Protein AF-K2RI90-F1 (afdb_monomer_lite)

InterPro domains:
  IPR053157 Sterol Uptake Control Transcription Regulator [PTHR47784] (10-166)

Sequence (188 aa):
MQTQLLQPRIWGWLKNGPLQIALKIPLSFATVSPKVAARVKELQALILGSADVGADADKPPDTAERARMSCLLALDALHQMYQSARAGVNGLGPVWVWTIMAPYDFRELILEEHPMALIILGHYAGIVRCYEDRWYLQGWSGRVWAALEQSLGEEWRAWLEWPKAVPEEDIVSNHPSDDAWFIIDPTE

Radius of gyration: 19.09 Å; chains: 1; bounding box: 54×32×55 Å

Secondary structure (DSSP, 8-state):
-------HHHHHHHHHSTTHHHH------PPPPHHHHHHHHHHHHHHHH--STT--TTS-HHHHHHHHHHHHHHHHHHHHHHHHHHTT---S-HHHHHHHHS-HHHHHHHHTT-HHHHHHHHHHHHHHHTTTTSTTTTTHHHHHHHHHHHHS-GGGHHHHHHHHHS-GGGTSS----TTSSS------

Foldseek 3Di:
DDDPPDDPVVVVCCCVDPNVLVVPPPQAPADAFPVVVVLLVVLLVCLVPDPCPPDPPPDDPVLSVVQSVLLNQLSVLLVSLLRCQAVVVDDPPSLVSSVVRRDPSLVVCVVVLPLSSLLSVLLSLLLLVLVLVDPVSPCVSVVSVVVSVVSDDPVCVVSNVCSVPDDVVSRHPDDPDPPPVPPPPPDD

pLDDT: mean 77.8, std 16.88, range [35.66, 95.19]

Organism: Macrophomina phaseolina (strain MS6) (NCBI:txid1126212)

Structure (mmCIF, N/CA/C/O backbone):
data_AF-K2RI90-F1
#
_entry.id   AF-K2RI90-F1
#
loop_
_atom_site.group_PDB
_atom_site.id
_atom_site.type_symbol
_atom_site.label_atom_id
_atom_site.label_alt_id
_atom_site.label_comp_id
_atom_site.label_asym_id
_atom_site.label_entity_id
_atom_site.label_seq_id
_atom_site.pdbx_PDB_ins_code
_atom_site.Cartn_x
_atom_site.Cartn_y
_atom_site.Cartn_z
_atom_site.occupancy
_atom_site.B_iso_or_equiv
_atom_site.auth_seq_id
_atom_site.auth_comp_id
_atom_site.auth_asym_id
_atom_site.auth_atom_id
_atom_site.pdbx_PD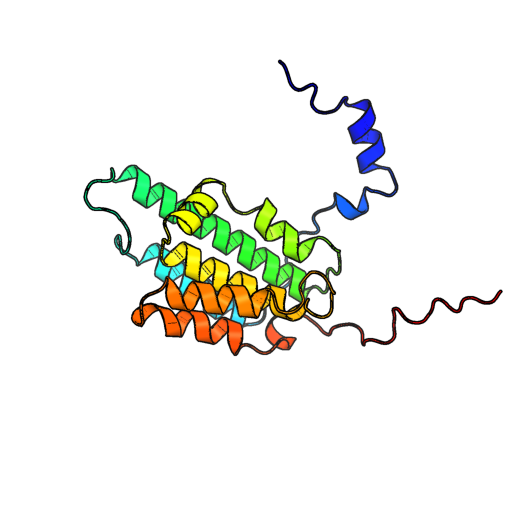B_model_num
ATOM 1 N N . MET A 1 1 ? 24.712 -9.937 24.817 1.00 36.72 1 MET A N 1
ATOM 2 C CA . MET A 1 1 ? 25.167 -10.194 23.432 1.00 36.72 1 MET A CA 1
ATOM 3 C C . MET A 1 1 ? 24.952 -8.916 22.636 1.00 36.72 1 MET A C 1
ATOM 5 O O . MET A 1 1 ? 23.812 -8.581 22.362 1.00 36.72 1 MET A O 1
ATOM 9 N N . GLN A 1 2 ? 26.016 -8.145 22.389 1.00 40.47 2 GLN A N 1
ATOM 10 C CA . GLN A 1 2 ? 25.968 -6.882 21.641 1.00 40.47 2 GLN A CA 1
ATOM 11 C C . GLN A 1 2 ? 26.172 -7.158 20.150 1.00 40.47 2 GLN A C 1
ATOM 13 O O . GLN A 1 2 ? 27.178 -7.738 19.747 1.00 40.47 2 GLN A O 1
ATOM 18 N N . THR A 1 3 ? 25.211 -6.730 19.343 1.00 44.03 3 THR A N 1
ATOM 19 C CA . THR A 1 3 ? 25.253 -6.704 17.883 1.00 44.03 3 THR A CA 1
ATOM 20 C C . THR A 1 3 ? 26.357 -5.747 17.424 1.00 44.03 3 THR A C 1
ATOM 22 O O . THR A 1 3 ? 26.193 -4.530 17.466 1.00 44.03 3 THR A O 1
ATOM 25 N N . GLN A 1 4 ? 27.497 -6.281 16.974 1.00 47.56 4 GLN A N 1
ATOM 26 C CA . GLN A 1 4 ? 28.454 -5.529 16.154 1.00 47.56 4 GLN A CA 1
ATOM 27 C C . GLN A 1 4 ? 27.829 -5.286 14.773 1.00 47.56 4 GLN A C 1
ATOM 29 O O . GLN A 1 4 ? 28.103 -5.992 13.805 1.00 47.56 4 GLN A O 1
ATOM 34 N N . LEU A 1 5 ? 26.934 -4.307 14.687 1.00 52.06 5 LEU A N 1
ATOM 35 C CA . LEU A 1 5 ? 26.387 -3.850 13.418 1.00 52.06 5 LEU A CA 1
ATOM 36 C C . LEU A 1 5 ? 27.448 -2.996 12.710 1.00 52.06 5 LEU A C 1
ATOM 38 O O . LEU A 1 5 ? 27.675 -1.847 13.065 1.00 52.06 5 LEU A O 1
ATOM 42 N N . LEU A 1 6 ? 28.086 -3.616 11.712 1.00 54.03 6 LEU A N 1
ATOM 43 C CA . LEU A 1 6 ? 28.765 -3.011 10.559 1.00 54.03 6 LEU A CA 1
ATOM 44 C C . LEU A 1 6 ? 29.906 -2.028 10.879 1.00 54.03 6 LEU A C 1
ATOM 46 O O . LEU A 1 6 ? 29.707 -0.842 11.124 1.00 54.03 6 LEU A O 1
ATOM 50 N N . GLN A 1 7 ? 31.151 -2.498 10.753 1.00 60.50 7 GLN A N 1
ATOM 51 C CA . GLN A 1 7 ? 32.313 -1.607 10.765 1.00 60.50 7 GLN A CA 1
ATOM 52 C C . GLN A 1 7 ? 32.226 -0.552 9.634 1.00 60.50 7 GLN A C 1
ATOM 54 O O . GLN A 1 7 ? 31.807 -0.899 8.525 1.00 60.50 7 GLN A O 1
ATOM 59 N N . PRO A 1 8 ? 32.730 0.688 9.830 1.00 58.78 8 PRO A N 1
ATOM 60 C CA . PRO A 1 8 ? 32.788 1.731 8.788 1.00 58.78 8 PRO A CA 1
ATOM 61 C C . PRO A 1 8 ? 33.482 1.264 7.496 1.00 58.78 8 PRO A C 1
ATOM 63 O O . PRO A 1 8 ? 33.137 1.707 6.400 1.00 58.78 8 PRO A O 1
ATOM 66 N N . ARG A 1 9 ? 34.401 0.291 7.651 1.00 59.00 9 ARG A N 1
ATOM 67 C CA . ARG A 1 9 ? 35.017 -0.575 6.625 1.00 59.00 9 ARG A CA 1
ATOM 68 C C . ARG A 1 9 ? 34.022 -0.998 5.535 1.00 59.00 9 ARG A C 1
ATOM 70 O O . ARG A 1 9 ? 34.195 -0.762 4.341 1.00 59.00 9 ARG A O 1
ATOM 77 N N . ILE A 1 10 ? 32.972 -1.662 6.005 1.00 66.62 10 ILE A N 1
ATOM 78 C CA . ILE A 1 10 ? 32.006 -2.400 5.194 1.00 66.62 10 ILE A CA 1
ATOM 79 C C . ILE A 1 10 ? 31.055 -1.426 4.508 1.00 66.62 10 ILE A C 1
ATOM 81 O O . ILE A 1 10 ? 30.767 -1.598 3.333 1.00 66.62 10 ILE A O 1
ATOM 85 N N . TRP A 1 11 ? 30.632 -0.361 5.193 1.00 64.69 11 TRP A N 1
ATOM 86 C CA . TRP A 1 11 ? 29.739 0.649 4.619 1.00 64.69 11 TRP A CA 1
ATOM 87 C C . TRP A 1 11 ? 30.379 1.421 3.459 1.00 64.69 11 TRP A C 1
ATOM 89 O O . TRP A 1 11 ? 29.718 1.689 2.457 1.00 64.69 11 TRP A O 1
ATOM 99 N N . GLY A 1 12 ? 31.679 1.724 3.555 1.00 67.00 12 GLY A N 1
ATOM 100 C CA . GLY A 1 12 ? 32.438 2.335 2.460 1.00 67.00 12 GLY A CA 1
ATOM 101 C C . GLY A 1 12 ? 32.550 1.424 1.234 1.00 67.00 12 GLY A C 1
ATOM 102 O O . GLY A 1 12 ? 32.412 1.896 0.108 1.00 67.00 12 GLY A O 1
ATOM 103 N N . TRP A 1 13 ? 32.737 0.118 1.440 1.00 70.06 13 TRP A N 1
ATOM 104 C CA . TRP A 1 13 ? 32.720 -0.868 0.357 1.00 70.06 13 TRP A CA 1
ATOM 105 C C . TRP A 1 13 ? 31.312 -1.072 -0.218 1.00 70.06 13 TRP A C 1
ATOM 107 O O . TRP A 1 13 ? 31.150 -1.123 -1.428 1.00 70.06 13 TRP A O 1
ATOM 117 N N . LEU A 1 14 ? 30.279 -1.118 0.624 1.00 67.06 14 LEU A N 1
ATOM 118 C CA . LEU A 1 14 ? 28.895 -1.351 0.207 1.00 67.06 14 LEU A CA 1
ATOM 119 C C . LEU A 1 14 ? 28.355 -0.187 -0.642 1.00 67.06 14 LEU A C 1
ATOM 121 O O . LEU A 1 14 ? 27.700 -0.415 -1.655 1.00 67.06 14 LEU A O 1
ATOM 125 N N . LYS A 1 15 ? 28.685 1.059 -0.270 1.00 65.44 15 LYS A N 1
ATOM 126 C CA . LYS A 1 15 ? 28.291 2.277 -1.001 1.00 65.44 15 LYS A CA 1
ATOM 127 C C . LYS A 1 15 ? 29.031 2.498 -2.317 1.00 65.44 15 LYS A C 1
ATOM 129 O O . LYS A 1 15 ? 28.472 3.137 -3.199 1.00 65.44 15 LYS A O 1
ATOM 134 N N . ASN A 1 16 ? 30.267 2.020 -2.434 1.00 70.19 16 ASN A N 1
ATOM 135 C CA . ASN A 1 16 ? 31.105 2.229 -3.622 1.00 70.19 16 ASN A CA 1
ATOM 136 C C . ASN A 1 16 ? 31.282 0.955 -4.463 1.00 70.19 16 ASN A C 1
ATOM 138 O O . ASN A 1 16 ? 31.902 0.986 -5.521 1.00 70.19 16 ASN A O 1
ATOM 142 N N . GLY A 1 17 ? 30.764 -0.170 -3.978 1.00 71.06 17 GLY A N 1
ATOM 143 C CA . GLY A 1 17 ? 30.840 -1.471 -4.618 1.00 71.06 17 GLY A CA 1
ATOM 144 C C . GLY A 1 17 ? 29.668 -1.738 -5.565 1.00 71.06 17 GLY A C 1
ATOM 145 O O . GLY A 1 17 ? 28.768 -0.909 -5.713 1.00 71.06 17 GLY A O 1
ATOM 146 N N . PRO A 1 18 ? 29.630 -2.927 -6.186 1.00 69.25 18 PRO A N 1
ATOM 147 C CA . PRO A 1 18 ? 28.578 -3.309 -7.133 1.00 69.25 18 PRO A CA 1
ATOM 148 C C . PRO A 1 18 ? 27.173 -3.335 -6.501 1.00 69.25 18 PRO A C 1
ATOM 150 O O . PRO A 1 18 ? 26.175 -3.188 -7.199 1.00 69.25 18 PRO A O 1
ATOM 153 N N . LEU A 1 19 ? 27.087 -3.445 -5.171 1.00 61.38 19 LEU A N 1
ATOM 154 C CA . LEU A 1 19 ? 25.830 -3.428 -4.416 1.00 61.38 19 LEU A CA 1
ATOM 155 C C . LEU A 1 19 ? 25.272 -2.019 -4.162 1.00 61.38 19 LEU A C 1
ATOM 157 O O . LEU A 1 19 ? 24.168 -1.888 -3.637 1.00 61.38 19 LEU A O 1
ATOM 161 N N . GLN A 1 20 ? 25.978 -0.956 -4.561 1.00 64.50 20 GLN A N 1
ATOM 162 C CA . GLN A 1 20 ? 25.517 0.420 -4.352 1.00 64.50 20 GLN A CA 1
ATOM 163 C C . GLN A 1 20 ? 24.160 0.708 -5.010 1.00 64.50 20 GLN A C 1
ATOM 165 O O . GLN A 1 20 ? 23.400 1.544 -4.528 1.00 64.50 20 GLN A O 1
ATOM 170 N N . ILE A 1 21 ? 23.851 0.008 -6.105 1.00 59.06 21 ILE A N 1
ATOM 171 C CA . ILE A 1 21 ? 22.587 0.139 -6.838 1.00 59.06 21 ILE A CA 1
ATOM 172 C C . ILE A 1 21 ? 21.427 -0.408 -5.998 1.00 59.06 21 ILE A C 1
ATOM 174 O O . ILE A 1 21 ? 20.350 0.173 -6.003 1.00 59.06 21 ILE A O 1
ATOM 178 N N . ALA A 1 22 ? 21.661 -1.465 -5.215 1.00 58.88 22 ALA A N 1
ATOM 179 C CA . ALA A 1 22 ? 20.662 -2.023 -4.306 1.00 58.88 22 ALA A CA 1
ATOM 180 C C . ALA A 1 22 ? 20.422 -1.140 -3.067 1.00 58.88 22 ALA A C 1
ATOM 182 O O . ALA A 1 22 ? 19.374 -1.237 -2.436 1.00 58.88 22 ALA A O 1
ATOM 183 N N . LEU A 1 23 ? 21.385 -0.279 -2.716 1.00 59.81 23 LEU A N 1
ATOM 184 C CA . LEU A 1 23 ? 21.297 0.624 -1.564 1.00 59.81 23 LEU A CA 1
ATOM 185 C C . LEU A 1 23 ? 20.710 1.997 -1.881 1.00 59.81 23 LEU A C 1
ATOM 187 O O . LEU A 1 23 ? 20.197 2.666 -0.982 1.00 59.81 23 LEU A O 1
ATOM 191 N N . LYS A 1 24 ? 20.844 2.469 -3.122 1.00 59.81 24 LYS A N 1
ATOM 192 C CA . LYS A 1 24 ? 20.244 3.733 -3.542 1.00 59.81 24 LYS A CA 1
ATOM 193 C C . LYS A 1 24 ? 18.749 3.499 -3.658 1.00 59.81 24 LYS A C 1
ATOM 195 O O . LYS A 1 24 ? 18.307 3.002 -4.681 1.00 59.81 24 LYS A O 1
ATOM 200 N N . ILE A 1 25 ? 17.998 3.845 -2.612 1.00 59.53 25 ILE A N 1
ATOM 201 C CA . ILE A 1 25 ? 16.541 3.965 -2.679 1.00 59.53 25 ILE A CA 1
ATOM 202 C C . ILE A 1 25 ? 16.272 5.161 -3.591 1.00 59.53 25 ILE A C 1
ATOM 204 O O . ILE A 1 25 ? 16.508 6.301 -3.183 1.00 59.53 25 ILE A O 1
ATOM 208 N N . PRO A 1 26 ? 15.857 4.939 -4.840 1.00 57.28 26 PRO A N 1
ATOM 209 C CA . PRO A 1 26 ? 15.617 6.032 -5.748 1.00 57.28 26 PRO A CA 1
ATOM 210 C C . PRO A 1 26 ? 14.207 6.545 -5.449 1.00 57.28 26 PRO A C 1
ATOM 212 O O . PRO A 1 26 ? 13.209 6.059 -5.983 1.00 57.28 26 PRO A O 1
ATOM 215 N N . LEU A 1 27 ? 14.126 7.488 -4.512 1.00 59.19 27 LEU A N 1
ATOM 216 C CA . LEU A 1 27 ? 12.923 8.283 -4.319 1.00 59.19 27 LEU A CA 1
ATOM 217 C C . LEU A 1 27 ? 12.794 9.202 -5.535 1.00 59.19 27 LEU A C 1
ATOM 219 O O . LEU A 1 27 ? 13.700 9.984 -5.831 1.00 59.19 27 LEU A O 1
ATOM 223 N N . SER A 1 28 ? 11.702 9.050 -6.274 1.00 67.50 28 SER A N 1
ATOM 224 C CA . SER A 1 28 ? 11.356 9.924 -7.388 1.00 67.50 28 SER A CA 1
ATOM 225 C C . SER A 1 28 ? 10.309 10.925 -6.931 1.00 67.50 28 SER A C 1
ATOM 227 O O . SER A 1 28 ? 9.408 10.563 -6.187 1.00 67.50 28 SER A O 1
ATOM 229 N N . PHE A 1 29 ? 10.394 12.150 -7.442 1.00 68.75 29 PHE A N 1
ATOM 230 C CA . PHE A 1 29 ? 9.379 13.191 -7.256 1.00 68.75 29 PHE A CA 1
ATOM 231 C C . PHE A 1 29 ? 8.574 13.435 -8.541 1.00 68.75 29 PHE A C 1
ATOM 233 O O . PHE A 1 29 ? 8.093 14.542 -8.785 1.00 68.75 29 PHE A O 1
ATOM 240 N N . ALA A 1 30 ? 8.482 12.430 -9.420 1.00 76.50 30 ALA A N 1
ATOM 241 C CA . ALA A 1 30 ? 7.709 12.550 -10.651 1.00 76.50 30 ALA A CA 1
ATOM 242 C C . ALA A 1 30 ? 6.223 12.789 -10.363 1.00 76.50 30 ALA A C 1
ATOM 244 O O . ALA A 1 30 ? 5.683 12.363 -9.347 1.00 76.50 30 ALA A O 1
ATOM 245 N N . THR A 1 31 ? 5.535 13.459 -11.281 1.00 83.19 31 THR A N 1
ATOM 246 C CA . THR A 1 31 ? 4.106 13.731 -11.132 1.00 83.19 31 THR A CA 1
ATOM 247 C C . THR A 1 31 ? 3.302 12.453 -11.342 1.00 83.19 31 THR A C 1
ATOM 249 O O . THR A 1 31 ? 3.384 11.853 -12.410 1.00 83.19 31 THR A O 1
ATOM 252 N N . VAL A 1 32 ? 2.506 12.042 -10.347 1.00 88.00 32 VAL A N 1
ATOM 253 C CA . VAL A 1 32 ? 1.536 10.935 -10.478 1.00 88.00 32 VAL A CA 1
ATOM 254 C C . VAL A 1 32 ? 0.405 11.284 -11.456 1.00 88.00 32 VAL A C 1
ATOM 256 O O . VAL A 1 32 ? 0.203 12.453 -11.794 1.00 88.00 32 VAL A O 1
ATOM 259 N N . SER A 1 33 ? -0.366 10.289 -11.909 1.00 90.38 33 SER A N 1
ATOM 260 C CA . SER A 1 33 ? -1.576 10.565 -12.694 1.00 90.38 33 SER A CA 1
ATOM 261 C C . SER A 1 33 ? -2.593 11.372 -11.866 1.00 90.38 33 SER A C 1
ATOM 263 O O . SER A 1 33 ? -2.662 11.215 -10.641 1.00 90.38 33 SER A O 1
ATOM 265 N N . PRO A 1 34 ? -3.434 12.211 -12.501 1.00 92.25 34 PRO A N 1
ATOM 266 C CA . PRO A 1 34 ? -4.462 12.972 -11.789 1.00 92.25 34 PRO A CA 1
ATOM 267 C C . PRO A 1 34 ? -5.414 12.084 -10.977 1.00 92.25 34 PRO A C 1
ATOM 269 O O . PRO A 1 34 ? -5.833 12.469 -9.888 1.00 92.25 34 PRO A O 1
ATOM 272 N N . LYS A 1 35 ? -5.717 10.875 -11.475 1.00 91.94 35 LYS A N 1
ATOM 273 C CA . LYS A 1 35 ? -6.567 9.897 -10.781 1.00 91.94 35 LYS A CA 1
ATOM 274 C C . LYS A 1 35 ? -5.911 9.386 -9.497 1.00 91.94 35 LYS A C 1
ATOM 276 O O . LYS A 1 35 ? -6.568 9.348 -8.460 1.00 91.94 35 LYS A O 1
ATOM 281 N N . VAL A 1 36 ? -4.622 9.040 -9.549 1.00 92.44 36 VAL A N 1
ATOM 282 C CA . VAL A 1 36 ? -3.850 8.623 -8.367 1.00 92.44 36 VAL A CA 1
ATOM 283 C C . VAL A 1 36 ? -3.737 9.774 -7.365 1.00 92.44 36 VAL A C 1
ATOM 285 O O . VAL A 1 36 ? -3.98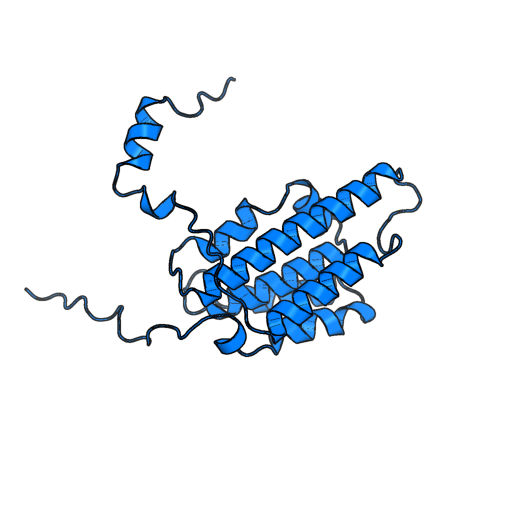7 9.570 -6.180 1.00 92.44 36 VAL A O 1
ATOM 288 N N . ALA A 1 37 ? -3.427 10.994 -7.821 1.00 92.75 37 ALA A N 1
ATOM 289 C CA . ALA A 1 37 ? -3.356 12.170 -6.947 1.00 92.75 37 ALA A CA 1
ATOM 290 C C . ALA A 1 37 ? -4.685 12.436 -6.223 1.00 92.75 37 ALA A C 1
ATOM 292 O O . ALA A 1 37 ? -4.694 12.667 -5.013 1.00 92.75 37 ALA A O 1
ATOM 293 N N . ALA A 1 38 ? -5.804 12.380 -6.952 1.00 94.38 38 ALA A N 1
ATOM 294 C CA . ALA A 1 38 ? -7.134 12.548 -6.377 1.00 94.38 38 ALA A CA 1
ATOM 295 C C . ALA A 1 38 ? -7.417 11.475 -5.320 1.00 94.38 38 ALA A C 1
ATOM 297 O O . ALA A 1 38 ? -7.823 11.809 -4.209 1.00 94.38 38 ALA A O 1
ATOM 298 N N . ARG A 1 39 ? -7.109 10.207 -5.620 1.00 94.50 39 ARG A N 1
ATOM 299 C CA . ARG A 1 39 ? -7.344 9.105 -4.683 1.00 94.50 39 ARG A CA 1
ATOM 300 C C . ARG A 1 39 ? -6.502 9.218 -3.413 1.00 94.50 39 ARG A C 1
ATOM 302 O O . ARG A 1 39 ? -7.023 9.011 -2.324 1.00 94.50 39 ARG A O 1
ATOM 309 N N . VAL A 1 40 ? -5.226 9.592 -3.524 1.00 94.12 40 VAL A N 1
ATOM 310 C CA . VAL A 1 40 ? -4.363 9.827 -2.351 1.00 94.12 40 VAL A CA 1
ATOM 311 C C . VAL A 1 40 ? -4.922 10.955 -1.483 1.00 94.12 40 VAL A C 1
ATOM 313 O O . VAL A 1 40 ? -4.957 10.830 -0.262 1.00 94.12 40 VAL A O 1
ATOM 316 N N . LYS A 1 41 ? -5.427 12.029 -2.098 1.00 94.62 41 LYS A N 1
ATOM 317 C CA . LYS A 1 41 ? -6.060 13.134 -1.370 1.00 94.62 41 LYS A CA 1
ATOM 318 C C . LYS A 1 41 ? -7.349 12.704 -0.662 1.00 94.62 41 LYS A C 1
ATOM 320 O O . LYS A 1 41 ? -7.592 13.128 0.464 1.00 94.62 41 LYS A O 1
ATOM 325 N N . GLU A 1 42 ? -8.163 11.862 -1.295 1.00 94.69 42 GLU A N 1
ATOM 326 C CA . GLU A 1 42 ? -9.367 11.293 -0.679 1.00 94.69 42 GLU A CA 1
ATOM 327 C C . GLU A 1 42 ? -9.028 10.400 0.519 1.00 94.69 42 GLU A C 1
ATOM 329 O O . GLU A 1 42 ? -9.645 10.548 1.570 1.00 94.69 42 GLU A O 1
ATOM 334 N N . LEU A 1 43 ? -8.011 9.539 0.403 1.00 93.75 43 LEU A N 1
ATOM 335 C CA . LEU A 1 43 ? -7.522 8.723 1.520 1.00 93.75 43 LEU A CA 1
ATOM 336 C C . LEU A 1 43 ? -6.989 9.589 2.663 1.00 93.75 43 LEU A C 1
ATOM 338 O O . LEU A 1 43 ? -7.271 9.322 3.826 1.00 93.75 43 LEU A O 1
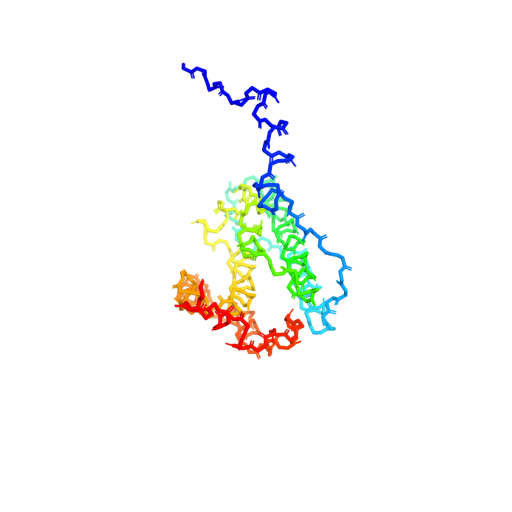ATOM 342 N N . GLN A 1 44 ? -6.257 10.657 2.348 1.00 93.88 44 GLN A N 1
ATOM 343 C CA . GLN A 1 44 ? -5.773 11.595 3.357 1.00 93.88 44 GLN A CA 1
ATOM 344 C C . GLN A 1 44 ? -6.938 12.262 4.098 1.00 93.88 44 GLN A C 1
ATOM 346 O O . GLN A 1 44 ? -6.930 12.335 5.325 1.00 93.88 44 GLN A O 1
ATOM 351 N N . ALA A 1 45 ? -7.956 12.721 3.364 1.00 93.44 45 ALA A N 1
ATOM 352 C CA . ALA A 1 45 ? -9.157 13.298 3.956 1.00 93.44 45 ALA A CA 1
ATOM 353 C C . ALA A 1 45 ? -9.918 12.274 4.811 1.00 93.44 45 ALA A C 1
ATOM 355 O O . ALA A 1 45 ? -10.392 12.626 5.887 1.00 93.44 45 ALA A O 1
ATOM 356 N N . LEU A 1 46 ? -9.983 11.014 4.375 1.00 91.50 46 LEU A N 1
ATOM 357 C CA . LEU A 1 46 ? -10.591 9.923 5.131 1.00 91.50 46 LEU A CA 1
ATOM 358 C C . LEU A 1 46 ? -9.853 9.669 6.452 1.00 91.50 46 LEU A C 1
ATOM 360 O O . LEU A 1 46 ? -10.494 9.621 7.494 1.00 91.50 46 LEU A O 1
ATOM 364 N N . ILE A 1 47 ? -8.519 9.591 6.436 1.00 90.88 47 ILE A N 1
ATOM 365 C CA . ILE A 1 47 ? -7.694 9.391 7.641 1.00 90.88 47 ILE A CA 1
ATOM 366 C C . ILE A 1 47 ? -7.841 10.568 8.618 1.00 9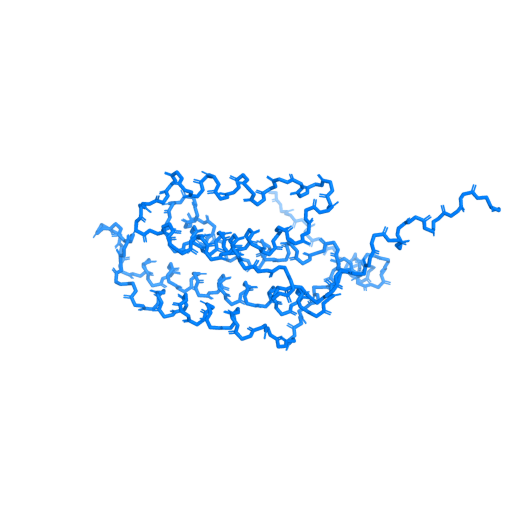0.88 47 ILE A C 1
ATOM 368 O O . ILE A 1 47 ? -7.881 10.382 9.834 1.00 90.88 47 ILE A O 1
ATOM 372 N N . LEU A 1 48 ? -7.930 11.800 8.111 1.00 88.50 48 LEU A N 1
ATOM 373 C CA . LEU A 1 48 ? -8.142 12.993 8.938 1.00 88.50 48 LEU A CA 1
ATOM 374 C C . LEU A 1 48 ? -9.587 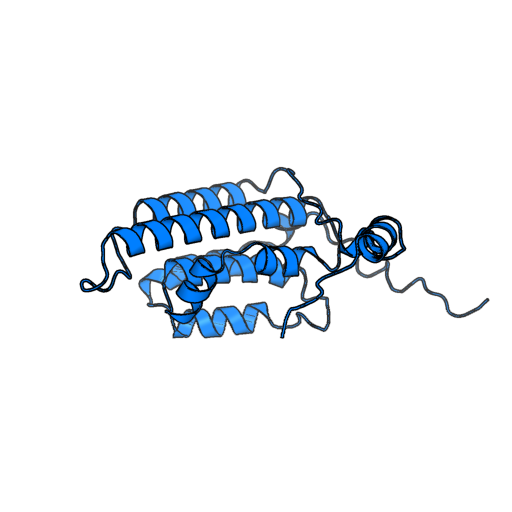13.116 9.447 1.00 88.50 48 LEU A C 1
ATOM 376 O O . LEU A 1 48 ? -9.804 13.665 10.522 1.00 88.50 48 LEU A O 1
ATOM 380 N N . GLY A 1 49 ? -10.562 12.614 8.688 1.00 82.88 49 GLY A N 1
ATOM 381 C CA . GLY A 1 49 ? -11.990 12.689 8.997 1.00 82.88 49 GLY A CA 1
ATOM 382 C C . GLY A 1 49 ? -12.535 11.505 9.795 1.00 82.88 49 GLY A C 1
ATOM 383 O O . GLY A 1 49 ? -13.605 11.623 10.387 1.00 82.88 49 GLY A O 1
ATOM 384 N N . SER A 1 50 ? -11.823 10.376 9.845 1.00 69.81 50 SER A N 1
ATOM 385 C CA . SER A 1 50 ? -12.212 9.229 10.660 1.00 69.81 50 SER A CA 1
ATOM 386 C C . SER A 1 50 ? -12.054 9.588 12.137 1.00 69.81 50 SER A C 1
ATOM 388 O O . SER A 1 50 ? -10.950 9.557 12.681 1.00 69.81 50 SER A O 1
ATOM 390 N N . ALA A 1 51 ? -13.149 9.961 12.791 1.00 59.25 51 ALA A N 1
ATOM 391 C CA . ALA A 1 51 ? -13.233 9.862 14.238 1.00 59.25 51 ALA A CA 1
ATOM 392 C C . ALA A 1 51 ? -13.283 8.363 14.566 1.00 59.25 51 ALA A C 1
ATOM 394 O O . ALA A 1 51 ? -14.308 7.719 14.374 1.00 59.25 51 ALA A O 1
ATOM 395 N N . ASP A 1 52 ? -12.135 7.803 14.941 1.00 57.81 52 ASP A N 1
ATOM 396 C CA . ASP A 1 52 ? -12.040 6.616 15.790 1.00 57.81 52 ASP A CA 1
ATOM 397 C C . ASP A 1 52 ? -12.762 5.339 15.312 1.00 57.81 52 ASP A C 1
ATOM 399 O O . ASP A 1 52 ? -13.161 4.518 16.129 1.00 57.81 52 ASP A O 1
ATOM 403 N N . VAL A 1 53 ? -12.875 5.096 13.997 1.00 52.62 53 VAL A N 1
ATOM 404 C CA . VAL A 1 53 ? -13.568 3.904 13.435 1.00 52.62 53 VAL A CA 1
ATOM 405 C C . VAL A 1 53 ? -12.883 2.560 13.784 1.00 52.62 53 VAL A C 1
ATOM 407 O O . VAL A 1 53 ? -13.366 1.490 13.433 1.00 52.62 53 VAL A O 1
ATOM 410 N N . GLY A 1 54 ? -11.780 2.591 14.525 1.00 50.09 54 GLY A N 1
ATOM 411 C CA . GLY A 1 54 ? -11.145 1.414 15.116 1.00 50.09 54 GLY A CA 1
ATOM 412 C C . GLY A 1 54 ? -10.502 1.695 16.472 1.00 50.09 54 GLY A C 1
ATOM 413 O O . GLY A 1 54 ? -9.681 0.897 16.915 1.00 50.09 54 GLY A O 1
ATOM 414 N N . ALA A 1 55 ? -10.818 2.827 17.119 1.00 52.81 55 ALA A N 1
ATOM 415 C CA . ALA A 1 55 ? -10.341 3.037 18.476 1.00 52.81 55 ALA A CA 1
ATOM 416 C C . ALA A 1 55 ? -11.218 2.198 19.400 1.00 52.81 55 ALA A C 1
ATOM 418 O O . ALA A 1 55 ? -12.395 2.493 19.612 1.00 52.81 55 ALA A O 1
ATOM 419 N N . ASP A 1 56 ? -10.632 1.134 19.935 1.00 54.84 56 ASP A N 1
ATOM 420 C CA . ASP A 1 56 ? -11.155 0.511 21.137 1.00 54.84 56 ASP A CA 1
ATOM 421 C C . ASP A 1 56 ? -11.355 1.624 22.177 1.00 54.84 56 ASP A C 1
ATOM 423 O O . ASP A 1 56 ? -10.407 2.349 22.494 1.00 54.84 56 ASP A O 1
ATOM 427 N N . ALA A 1 57 ? -12.591 1.821 22.645 1.00 57.47 57 ALA A N 1
ATOM 428 C CA . ALA A 1 57 ? -12.950 2.928 23.538 1.00 57.47 57 ALA A CA 1
ATOM 429 C C . ALA A 1 57 ? -12.169 2.893 24.869 1.00 57.47 57 ALA A C 1
ATOM 431 O O . ALA A 1 57 ? -12.177 3.868 25.619 1.00 57.47 57 ALA A O 1
ATOM 432 N N . ASP A 1 58 ? -11.492 1.773 25.139 1.00 62.47 58 ASP A N 1
ATOM 433 C CA . ASP A 1 58 ? -10.633 1.524 26.292 1.00 62.47 58 ASP A CA 1
ATOM 434 C C . ASP A 1 58 ? -9.172 2.000 26.089 1.00 62.47 58 ASP A C 1
ATOM 436 O O . ASP A 1 58 ? -8.418 2.146 27.054 1.00 62.47 58 ASP A O 1
ATOM 440 N N . LYS A 1 59 ? -8.740 2.274 24.845 1.00 67.25 59 LYS A N 1
ATOM 441 C CA . LYS A 1 59 ? -7.355 2.675 24.523 1.00 67.25 59 LYS A CA 1
ATOM 442 C C . LYS A 1 59 ? -7.180 4.191 24.732 1.00 67.25 59 LYS A C 1
ATOM 444 O O . LYS A 1 59 ? -8.040 4.981 24.341 1.00 67.25 59 LYS A O 1
ATOM 449 N N . PRO A 1 60 ? -6.066 4.643 25.337 1.00 70.00 60 PRO A N 1
ATOM 450 C CA . PRO A 1 60 ? -5.864 6.056 25.626 1.00 70.00 60 PRO A CA 1
ATOM 451 C C . PRO A 1 60 ? -5.806 6.911 24.343 1.00 70.00 60 PRO A C 1
ATOM 453 O O . PRO A 1 60 ? -5.333 6.451 23.299 1.00 70.00 60 PRO A O 1
ATOM 456 N N . PRO A 1 61 ? -6.254 8.181 24.411 1.00 68.31 61 PRO A N 1
ATOM 457 C CA . PRO A 1 61 ? -6.421 9.054 23.242 1.00 68.31 61 PRO A CA 1
ATOM 458 C C . PRO A 1 61 ? -5.108 9.368 22.506 1.00 68.31 61 PRO A C 1
ATOM 460 O O . PRO A 1 61 ? -5.124 9.733 21.333 1.00 68.31 61 PRO A O 1
ATOM 463 N N . ASP A 1 62 ? -3.956 9.193 23.158 1.00 74.56 62 ASP A N 1
ATOM 464 C CA . ASP A 1 62 ? -2.644 9.333 22.523 1.00 74.56 62 ASP A CA 1
ATOM 465 C C . ASP A 1 62 ? -2.367 8.230 21.488 1.00 74.56 62 ASP A C 1
ATOM 467 O O . ASP A 1 62 ? -1.593 8.433 20.552 1.00 74.56 62 ASP A O 1
ATOM 471 N N . THR A 1 63 ? -3.018 7.074 21.622 1.00 78.94 63 THR A N 1
ATOM 472 C CA . THR A 1 63 ? -2.830 5.926 20.734 1.00 78.94 63 THR A CA 1
ATOM 473 C C . THR A 1 63 ? -3.544 6.125 19.399 1.00 78.94 63 THR A C 1
ATOM 475 O O . THR A 1 63 ? -2.970 5.824 18.353 1.00 78.94 63 THR A O 1
ATOM 478 N N . ALA A 1 64 ? -4.747 6.706 19.410 1.00 79.88 64 ALA A N 1
ATOM 479 C CA . ALA A 1 64 ? -5.490 7.032 18.190 1.00 79.88 64 ALA A CA 1
ATOM 480 C C . ALA A 1 64 ? -4.735 8.057 17.323 1.00 79.88 64 ALA A C 1
ATOM 482 O O . ALA A 1 64 ? -4.611 7.887 16.108 1.00 79.88 64 ALA A O 1
ATOM 483 N N . GLU A 1 65 ? -4.142 9.077 17.949 1.00 84.19 65 GLU A N 1
ATOM 484 C CA . GLU A 1 65 ? -3.349 10.083 17.236 1.00 84.19 65 GLU A CA 1
ATOM 485 C C . GLU A 1 65 ? -2.062 9.485 16.641 1.00 84.19 65 GLU A C 1
ATOM 487 O O . GLU A 1 65 ? -1.706 9.778 15.496 1.00 84.19 65 GLU A O 1
ATOM 492 N N . ARG A 1 66 ? -1.387 8.578 17.365 1.00 85.75 66 ARG A N 1
ATOM 493 C CA . ARG A 1 66 ? -0.238 7.827 16.823 1.00 85.75 66 ARG A CA 1
ATOM 494 C C . ARG A 1 66 ? -0.634 6.932 15.656 1.00 85.75 66 ARG A C 1
ATOM 496 O O . ARG A 1 66 ? 0.089 6.884 14.658 1.00 85.75 66 ARG A O 1
ATOM 503 N N . ALA A 1 67 ? -1.778 6.258 15.746 1.00 86.06 67 ALA A N 1
ATOM 504 C CA . ALA A 1 67 ? -2.283 5.414 14.672 1.00 86.06 67 ALA A CA 1
ATOM 505 C C . ALA A 1 67 ? -2.577 6.235 13.407 1.00 86.06 67 ALA A C 1
ATOM 507 O O . ALA A 1 67 ? -2.139 5.878 12.308 1.00 86.06 67 ALA A O 1
ATOM 508 N N . ARG A 1 68 ? -3.233 7.391 13.573 1.00 88.69 68 ARG A N 1
ATOM 509 C CA . ARG A 1 68 ? -3.474 8.362 12.499 1.00 88.69 68 ARG A CA 1
ATOM 510 C C . ARG A 1 68 ? -2.165 8.831 11.871 1.00 88.69 68 ARG A C 1
ATOM 512 O O . ARG A 1 68 ? -2.023 8.760 10.651 1.00 88.69 68 ARG A O 1
ATOM 519 N N . MET A 1 69 ? -1.205 9.272 12.682 1.00 90.69 69 MET A N 1
ATOM 520 C CA . MET A 1 69 ? 0.098 9.728 12.195 1.00 90.69 69 MET A CA 1
ATOM 521 C C . MET A 1 69 ? 0.811 8.628 11.399 1.00 90.69 69 MET A C 1
ATOM 523 O O . MET A 1 69 ? 1.332 8.874 10.313 1.00 90.69 69 MET A O 1
ATOM 527 N N . SER A 1 70 ? 0.769 7.393 11.895 1.00 91.44 70 SER A N 1
ATOM 528 C CA . SER A 1 70 ? 1.390 6.240 11.241 1.00 91.44 70 SER A CA 1
ATOM 529 C C . SER A 1 70 ? 0.732 5.911 9.899 1.00 91.44 70 SER A C 1
ATOM 531 O O . SER A 1 70 ? 1.433 5.631 8.927 1.00 91.44 70 SER A O 1
ATOM 533 N N . CYS A 1 71 ? -0.598 6.020 9.805 1.00 92.00 71 CYS A N 1
ATOM 534 C CA . CYS A 1 71 ? -1.330 5.886 8.543 1.00 92.00 71 CYS A CA 1
ATOM 535 C C . CYS A 1 71 ? -0.976 7.001 7.549 1.00 92.00 71 CYS A C 1
ATOM 537 O O . CYS A 1 71 ? -0.779 6.721 6.369 1.00 92.00 71 CYS A O 1
ATOM 539 N N . LEU A 1 72 ? -0.854 8.252 8.007 1.00 92.50 72 LEU A N 1
ATOM 540 C CA . LEU A 1 72 ? -0.451 9.375 7.152 1.00 92.50 72 LEU A CA 1
ATOM 541 C C . LEU A 1 72 ? 0.965 9.187 6.595 1.00 92.50 72 LEU A C 1
ATOM 543 O O . LEU A 1 72 ? 1.186 9.409 5.407 1.00 92.50 72 LEU A O 1
ATOM 547 N N . LEU A 1 73 ? 1.907 8.724 7.420 1.00 91.69 73 LEU A N 1
ATOM 548 C CA . LEU A 1 73 ? 3.270 8.415 6.981 1.00 91.69 73 LEU A CA 1
ATOM 549 C C . LEU A 1 73 ? 3.303 7.255 5.976 1.00 91.69 73 LEU A C 1
ATOM 551 O O . LEU A 1 73 ? 4.011 7.327 4.972 1.00 91.69 73 LEU A O 1
ATOM 555 N N . ALA A 1 74 ? 2.513 6.202 6.203 1.00 92.25 74 ALA A N 1
ATOM 556 C CA . ALA A 1 74 ? 2.400 5.087 5.264 1.00 92.25 74 ALA A CA 1
ATOM 557 C C . ALA A 1 74 ? 1.757 5.506 3.930 1.00 92.25 74 ALA A C 1
ATOM 559 O O . ALA A 1 74 ? 2.170 5.026 2.870 1.00 92.25 74 ALA A O 1
ATOM 560 N N . LEU A 1 75 ? 0.784 6.424 3.970 1.00 93.50 75 LEU A N 1
ATOM 561 C CA . LEU A 1 75 ? 0.165 7.011 2.783 1.00 93.50 75 LEU A CA 1
ATOM 562 C C . LEU A 1 75 ? 1.146 7.900 2.007 1.00 93.50 75 LEU A C 1
ATOM 564 O O . LEU A 1 75 ? 1.165 7.838 0.781 1.00 93.50 75 LEU A O 1
ATOM 568 N N . ASP A 1 76 ? 1.981 8.689 2.685 1.00 91.12 76 ASP A N 1
ATOM 569 C CA . ASP A 1 76 ? 3.019 9.486 2.020 1.00 91.12 76 ASP A CA 1
ATOM 570 C C . ASP A 1 76 ? 4.069 8.587 1.351 1.00 91.12 76 ASP A C 1
ATOM 572 O O . ASP A 1 76 ? 4.380 8.757 0.172 1.00 91.12 76 ASP A O 1
ATOM 576 N N . ALA A 1 77 ? 4.524 7.538 2.047 1.00 88.88 77 ALA A N 1
ATOM 577 C CA . ALA A 1 77 ? 5.401 6.527 1.460 1.00 88.88 77 ALA A CA 1
ATOM 578 C C . ALA A 1 77 ? 4.749 5.840 0.244 1.00 88.88 77 ALA A C 1
ATOM 580 O O . ALA A 1 77 ? 5.415 5.572 -0.757 1.00 88.88 77 ALA A O 1
ATOM 581 N N . LEU A 1 78 ? 3.439 5.575 0.302 1.00 90.88 78 LEU A N 1
ATOM 582 C CA . LEU A 1 78 ? 2.678 5.029 -0.822 1.00 90.88 78 LEU A CA 1
ATOM 583 C C . LEU A 1 78 ? 2.585 6.036 -1.978 1.00 90.88 78 LEU A C 1
ATOM 585 O O . LEU A 1 78 ? 2.678 5.657 -3.142 1.00 90.88 78 LEU A O 1
ATOM 589 N N . HIS A 1 79 ? 2.435 7.326 -1.691 1.00 90.94 79 HIS A N 1
ATOM 590 C CA . HIS A 1 79 ? 2.438 8.359 -2.718 1.00 90.94 79 HIS A CA 1
ATOM 591 C C . HIS A 1 79 ? 3.794 8.437 -3.428 1.00 90.94 79 HIS A C 1
ATOM 593 O O . HIS A 1 79 ? 3.836 8.406 -4.657 1.00 90.94 79 HIS A O 1
ATOM 599 N N . GLN A 1 80 ? 4.898 8.437 -2.678 1.00 86.81 80 GLN A N 1
ATOM 600 C CA . GLN A 1 80 ? 6.258 8.383 -3.232 1.00 86.81 80 GLN A CA 1
ATOM 601 C C . GLN A 1 80 ? 6.469 7.130 -4.094 1.00 86.81 80 GLN A C 1
ATOM 603 O O . GLN A 1 80 ? 7.094 7.185 -5.151 1.00 86.81 80 GLN A O 1
ATOM 608 N N . MET A 1 81 ? 5.883 6.002 -3.692 1.00 86.12 81 MET A N 1
ATOM 609 C CA . MET A 1 81 ? 5.896 4.771 -4.474 1.00 86.12 81 MET A CA 1
ATOM 610 C C . MET A 1 81 ? 5.227 4.941 -5.844 1.00 86.12 81 MET A C 1
ATOM 612 O O . MET A 1 81 ? 5.805 4.538 -6.852 1.00 86.12 81 MET A O 1
ATOM 616 N N . TYR A 1 82 ? 4.050 5.574 -5.907 1.00 88.44 82 TYR A N 1
ATOM 617 C CA . TYR A 1 82 ? 3.395 5.897 -7.180 1.00 88.44 82 TYR A CA 1
ATOM 618 C C . TYR A 1 82 ? 4.258 6.821 -8.052 1.00 88.44 82 TYR A C 1
ATOM 620 O O . TYR A 1 82 ? 4.313 6.646 -9.268 1.00 88.44 82 TYR A O 1
ATOM 628 N N . GLN A 1 83 ? 4.956 7.788 -7.451 1.00 87.81 83 GLN A N 1
ATOM 629 C CA . GLN A 1 83 ? 5.869 8.682 -8.172 1.00 87.81 83 GLN A CA 1
ATOM 630 C C . GLN A 1 83 ? 7.056 7.908 -8.766 1.00 87.81 83 GLN A C 1
ATOM 632 O O . GLN A 1 83 ? 7.407 8.101 -9.932 1.00 87.81 83 GLN A O 1
ATOM 637 N N . SER A 1 84 ? 7.652 6.989 -8.001 1.00 82.31 84 SER A N 1
ATOM 638 C CA . SER A 1 84 ? 8.743 6.125 -8.471 1.00 82.31 84 SER A CA 1
ATOM 639 C C . SER A 1 84 ? 8.296 5.126 -9.537 1.00 82.31 84 SER A C 1
ATOM 641 O O . SER A 1 84 ? 8.996 4.966 -10.539 1.00 82.31 84 SER A O 1
ATOM 643 N N . ALA A 1 85 ? 7.122 4.511 -9.366 1.00 83.62 85 ALA A N 1
ATOM 644 C CA . ALA A 1 85 ? 6.524 3.608 -10.347 1.00 83.62 85 ALA A CA 1
ATOM 645 C C . ALA A 1 85 ? 6.288 4.326 -11.683 1.00 83.62 85 ALA A C 1
ATOM 647 O O . ALA A 1 85 ? 6.689 3.852 -12.746 1.00 83.62 85 ALA A O 1
ATOM 648 N N . ARG A 1 86 ? 5.736 5.540 -11.627 1.00 84.06 86 ARG A N 1
ATOM 649 C CA . ARG A 1 86 ? 5.485 6.351 -12.817 1.00 84.06 86 ARG A CA 1
ATOM 650 C C . ARG A 1 86 ? 6.744 6.915 -13.455 1.00 84.06 86 ARG A C 1
ATOM 652 O O . ARG A 1 86 ? 6.760 7.135 -14.659 1.00 84.06 86 ARG A O 1
ATOM 659 N N . ALA A 1 87 ? 7.807 7.134 -12.694 1.00 81.94 87 ALA A N 1
ATOM 660 C CA . ALA A 1 87 ? 9.096 7.540 -13.244 1.00 81.94 87 ALA A CA 1
ATOM 661 C C . ALA A 1 87 ? 9.860 6.394 -13.932 1.00 81.94 87 ALA A C 1
ATOM 663 O O . ALA A 1 87 ? 10.959 6.631 -14.428 1.00 81.94 87 ALA A O 1
ATOM 664 N N . GLY A 1 88 ? 9.316 5.169 -13.948 1.00 75.19 88 GLY A N 1
ATOM 665 C CA . GLY A 1 88 ? 9.979 4.013 -14.556 1.00 75.19 88 GLY A CA 1
ATOM 666 C C . GLY A 1 88 ? 11.264 3.637 -13.823 1.00 75.19 88 GLY A C 1
ATOM 667 O O . GLY A 1 88 ? 12.218 3.142 -14.424 1.00 75.19 88 GLY A O 1
ATOM 668 N N . VAL A 1 89 ? 11.330 3.922 -12.519 1.00 68.94 89 VAL A N 1
ATOM 669 C CA . VAL A 1 89 ? 12.511 3.640 -11.708 1.00 68.94 89 VAL A CA 1
ATOM 670 C C . VAL A 1 89 ? 12.553 2.140 -11.412 1.00 68.94 89 VAL A C 1
ATOM 672 O O . VAL A 1 89 ? 12.150 1.658 -10.354 1.00 68.94 89 VAL A O 1
ATOM 675 N N . ASN A 1 90 ? 13.026 1.388 -12.402 1.00 56.16 90 ASN A N 1
ATOM 676 C CA . ASN A 1 90 ? 13.010 -0.068 -12.450 1.00 56.16 90 ASN A CA 1
ATOM 677 C C . ASN A 1 90 ? 14.196 -0.661 -11.683 1.00 56.16 90 ASN A C 1
ATOM 679 O O . ASN A 1 90 ? 15.163 -1.157 -12.253 1.00 56.16 90 ASN A O 1
ATOM 683 N N . GLY A 1 91 ? 14.126 -0.604 -10.355 1.00 57.97 91 GLY A N 1
ATOM 684 C CA . GLY A 1 91 ? 14.938 -1.453 -9.486 1.00 57.97 91 GLY A CA 1
ATOM 685 C C . GLY A 1 91 ? 14.193 -2.732 -9.088 1.00 57.97 91 GLY A C 1
ATOM 686 O O . GLY A 1 91 ? 12.967 -2.818 -9.164 1.00 57.97 91 GLY A O 1
ATOM 687 N N . LEU A 1 92 ? 14.914 -3.715 -8.544 1.00 51.12 92 LEU A N 1
ATOM 688 C CA . LEU A 1 92 ? 14.309 -4.773 -7.715 1.00 51.12 92 LEU A CA 1
ATOM 689 C C . LEU A 1 92 ? 13.647 -4.195 -6.443 1.00 51.12 92 LEU A C 1
ATOM 691 O O . LEU A 1 92 ? 12.841 -4.863 -5.803 1.00 51.12 92 LEU A O 1
ATOM 695 N N . GLY A 1 93 ? 13.990 -2.949 -6.098 1.00 57.94 93 GLY A N 1
ATOM 696 C CA . GLY A 1 93 ? 13.672 -2.285 -4.842 1.00 57.94 93 GLY A CA 1
ATOM 697 C C . GLY A 1 93 ? 12.287 -1.650 -4.675 1.00 57.94 93 GLY A C 1
ATOM 698 O O . GLY A 1 93 ? 11.803 -1.772 -3.559 1.00 57.94 93 GLY A O 1
ATOM 699 N N . PRO A 1 94 ? 11.621 -1.004 -5.664 1.00 62.00 94 PRO A N 1
ATOM 700 C CA . PRO A 1 94 ? 10.473 -0.133 -5.394 1.00 62.00 94 PRO A CA 1
ATOM 701 C C . PRO A 1 94 ? 9.393 -0.842 -4.588 1.00 62.00 94 PRO A C 1
ATOM 703 O O . PRO A 1 94 ? 9.080 -0.384 -3.499 1.00 62.00 94 PRO A O 1
ATOM 706 N N . VAL A 1 95 ? 8.951 -2.025 -5.042 1.00 70.06 95 VAL A N 1
ATOM 707 C CA . VAL A 1 95 ? 7.988 -2.885 -4.326 1.00 70.06 95 VAL A CA 1
ATOM 708 C C . VAL A 1 95 ? 8.366 -3.022 -2.845 1.00 70.06 95 VAL A C 1
ATOM 710 O O . VAL A 1 95 ? 7.602 -2.662 -1.959 1.00 70.06 95 VAL A O 1
ATOM 713 N N . TRP A 1 96 ? 9.609 -3.385 -2.549 1.00 74.50 96 TRP A N 1
ATOM 714 C CA . TRP A 1 96 ? 10.074 -3.569 -1.174 1.00 74.50 96 TRP A CA 1
ATOM 715 C C . TRP A 1 96 ? 10.333 -2.271 -0.400 1.00 74.50 96 TRP A C 1
ATOM 717 O O . TRP A 1 96 ? 10.270 -2.285 0.830 1.00 74.50 96 TRP A O 1
ATOM 727 N N . VAL A 1 97 ? 10.587 -1.150 -1.081 1.00 74.19 97 VAL A N 1
ATOM 728 C CA . VAL A 1 97 ? 10.859 0.148 -0.447 1.00 74.19 97 VAL A CA 1
ATOM 729 C C . VAL A 1 97 ? 9.682 0.574 0.411 1.00 74.19 97 VAL A C 1
ATOM 731 O O . VAL A 1 97 ? 9.904 0.963 1.552 1.00 74.19 97 VAL A O 1
ATOM 734 N N . TRP A 1 98 ? 8.443 0.435 -0.065 1.00 81.31 98 TRP A N 1
ATOM 735 C CA . TRP A 1 98 ? 7.285 0.794 0.754 1.00 81.31 98 TRP A CA 1
ATOM 736 C C . TRP A 1 98 ? 7.232 -0.016 2.055 1.00 81.31 98 TRP A C 1
ATOM 738 O O . TRP A 1 98 ? 7.053 0.547 3.130 1.00 81.31 98 TRP A O 1
ATOM 748 N N . THR A 1 99 ? 7.502 -1.323 1.978 1.00 76.25 99 THR A N 1
ATOM 749 C CA . THR A 1 99 ? 7.531 -2.193 3.165 1.00 76.25 99 THR A CA 1
ATOM 750 C C . THR A 1 99 ? 8.626 -1.762 4.145 1.00 76.25 99 THR A C 1
ATOM 752 O O . THR A 1 99 ? 8.411 -1.797 5.353 1.00 76.25 99 THR A O 1
ATOM 755 N N . ILE A 1 100 ? 9.786 -1.314 3.650 1.00 75.06 100 ILE A N 1
ATOM 756 C CA . ILE A 1 100 ? 10.895 -0.802 4.474 1.00 75.06 100 ILE A CA 1
ATOM 757 C C . ILE A 1 100 ? 10.550 0.555 5.103 1.00 75.06 100 ILE A C 1
ATOM 759 O O . ILE A 1 100 ? 10.877 0.778 6.266 1.00 75.06 100 ILE A O 1
ATOM 763 N N . MET A 1 101 ? 9.902 1.440 4.345 1.00 74.19 101 MET A N 1
ATOM 764 C CA . MET A 1 101 ? 9.580 2.810 4.756 1.00 74.19 101 MET A CA 1
ATOM 765 C C . MET A 1 101 ? 8.354 2.895 5.671 1.00 74.19 101 MET A C 1
ATOM 767 O O . MET A 1 101 ? 8.246 3.842 6.447 1.00 74.19 101 MET A O 1
ATOM 771 N N . ALA A 1 102 ? 7.439 1.925 5.596 1.00 78.25 102 ALA A N 1
ATOM 772 C CA . ALA A 1 102 ? 6.251 1.884 6.437 1.00 78.25 102 ALA A CA 1
ATOM 773 C C . ALA A 1 102 ? 6.638 1.836 7.934 1.00 78.25 102 ALA A C 1
ATOM 775 O O . ALA A 1 102 ? 7.417 0.952 8.322 1.00 78.25 102 ALA A O 1
ATOM 776 N N . PRO A 1 103 ? 6.095 2.744 8.776 1.00 81.44 103 PRO A N 1
ATOM 777 C CA . PRO A 1 103 ? 6.378 2.779 10.209 1.00 81.44 103 PRO A CA 1
ATOM 778 C C . PRO A 1 103 ? 6.091 1.444 10.900 1.0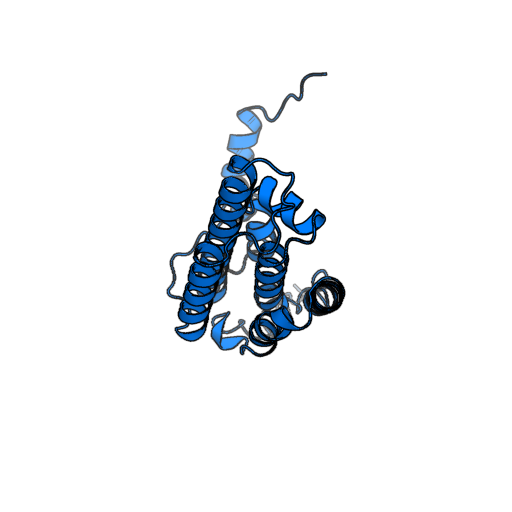0 81.44 103 PRO A C 1
ATOM 780 O O . PRO A 1 103 ? 5.205 0.698 10.486 1.00 81.44 103 PRO A O 1
ATOM 783 N N . TYR A 1 104 ? 6.809 1.160 11.987 1.00 84.31 104 TYR A N 1
ATOM 784 C CA . TYR A 1 104 ? 6.570 -0.037 12.796 1.00 84.31 104 TYR A CA 1
ATOM 785 C C . TYR A 1 104 ? 5.128 -0.075 13.329 1.00 84.31 104 TYR A C 1
ATOM 787 O O . TYR A 1 104 ? 4.419 -1.044 13.077 1.00 84.31 104 TYR A O 1
ATOM 795 N N . ASP A 1 105 ? 4.667 1.026 13.923 1.00 85.69 105 ASP A N 1
ATOM 796 C CA . ASP A 1 105 ? 3.307 1.190 14.449 1.00 85.69 105 ASP A CA 1
ATOM 797 C C . ASP A 1 105 ? 2.238 0.944 13.371 1.00 85.69 105 ASP A C 1
ATOM 799 O O . ASP A 1 105 ? 1.198 0.350 13.628 1.00 85.69 105 ASP A O 1
ATOM 803 N N . PHE A 1 106 ? 2.507 1.322 12.117 1.00 88.38 106 PHE A N 1
ATOM 804 C CA . PHE A 1 106 ? 1.596 1.038 11.008 1.00 88.38 106 PHE A CA 1
ATOM 805 C C . PHE A 1 106 ? 1.469 -0.467 10.721 1.00 88.38 106 PHE A C 1
ATOM 807 O O . PHE A 1 106 ? 0.398 -0.944 10.353 1.00 88.38 106 PHE A O 1
ATOM 814 N N . ARG A 1 107 ? 2.547 -1.239 10.896 1.00 88.88 107 ARG A N 1
ATOM 815 C CA . ARG A 1 107 ? 2.497 -2.699 10.736 1.00 88.88 107 ARG A CA 1
ATOM 816 C C . ARG A 1 107 ? 1.701 -3.347 11.860 1.00 88.88 107 ARG A C 1
ATOM 818 O O . ARG A 1 107 ? 0.973 -4.294 11.590 1.00 88.88 107 ARG A O 1
ATOM 825 N N . GLU A 1 108 ? 1.805 -2.825 13.080 1.00 90.12 108 GLU A N 1
ATOM 826 C CA . GLU A 1 108 ? 0.950 -3.264 14.188 1.00 90.12 108 GLU A CA 1
ATOM 827 C C . GLU A 1 108 ? -0.523 -3.003 13.870 1.00 90.12 108 GLU A C 1
ATOM 829 O O . GLU A 1 108 ? -1.332 -3.906 14.035 1.00 90.12 108 GLU A O 1
ATOM 834 N N . LEU A 1 109 ? -0.863 -1.855 13.276 1.00 89.94 109 LEU A N 1
ATOM 835 C CA . LEU A 1 109 ? -2.234 -1.578 12.830 1.00 89.94 109 LEU A CA 1
ATOM 836 C C . LEU A 1 109 ? -2.750 -2.566 11.775 1.00 89.94 109 LEU A C 1
ATOM 838 O O . LEU A 1 109 ? -3.938 -2.865 11.761 1.00 89.94 109 LEU A O 1
ATOM 842 N N . ILE A 1 110 ? -1.889 -3.083 10.891 1.00 91.38 110 ILE A N 1
ATOM 843 C CA . ILE A 1 110 ? -2.285 -4.151 9.956 1.00 91.38 110 ILE A CA 1
ATOM 844 C C . ILE A 1 110 ? -2.613 -5.435 10.727 1.00 91.38 110 ILE A C 1
ATOM 846 O O . ILE A 1 110 ? -3.589 -6.104 10.401 1.00 91.38 110 ILE A O 1
ATOM 850 N N . LEU A 1 111 ? -1.806 -5.780 11.735 1.00 89.88 111 LEU A N 1
ATOM 851 C CA . LEU A 1 111 ? -2.019 -6.968 12.568 1.00 89.88 111 LEU A CA 1
ATOM 852 C C . LEU A 1 111 ? -3.256 -6.837 13.467 1.00 89.88 111 LEU A C 1
ATOM 854 O O . LEU A 1 111 ? -3.919 -7.834 13.724 1.00 89.88 111 LEU A O 1
ATOM 858 N N . GLU A 1 112 ? -3.572 -5.619 13.911 1.00 89.69 112 GLU A N 1
ATOM 859 C CA . GLU A 1 112 ? -4.805 -5.268 14.629 1.00 89.69 112 GLU A CA 1
ATOM 860 C C . GLU A 1 112 ? -6.022 -5.128 13.683 1.00 89.69 112 GLU A C 1
ATOM 862 O O . GLU A 1 112 ? -7.088 -4.709 14.122 1.00 89.69 112 GLU A O 1
ATOM 867 N N . GLU A 1 113 ? -5.874 -5.450 12.390 1.00 88.75 113 GLU A N 1
ATOM 868 C CA . GLU A 1 113 ? -6.914 -5.338 11.352 1.00 88.75 113 GLU A CA 1
ATOM 869 C C . GLU A 1 113 ? -7.552 -3.940 11.252 1.00 88.75 113 GLU A C 1
ATOM 871 O O . GLU A 1 113 ? -8.701 -3.774 10.838 1.00 88.75 113 GLU A O 1
ATOM 876 N N . HIS A 1 114 ? -6.792 -2.896 11.589 1.00 88.69 114 HIS A N 1
ATOM 877 C CA . HIS A 1 114 ? -7.293 -1.531 11.562 1.00 88.69 114 HIS A CA 1
ATOM 878 C C . HIS A 1 114 ? -7.694 -1.135 10.130 1.00 88.69 114 HIS A C 1
ATOM 880 O O . HIS A 1 114 ? -6.858 -1.178 9.214 1.00 88.69 114 HIS A O 1
ATOM 886 N N . PRO A 1 115 ? -8.927 -0.642 9.908 1.00 90.38 115 PRO A N 1
ATOM 887 C CA . PRO A 1 115 ? -9.486 -0.520 8.566 1.00 90.38 115 PRO A CA 1
ATOM 888 C C . PRO A 1 115 ? -8.665 0.401 7.659 1.00 90.38 115 PRO A C 1
ATOM 890 O O . PRO A 1 115 ? -8.429 0.088 6.493 1.00 90.38 115 PRO A O 1
ATOM 893 N N . MET A 1 116 ? -8.140 1.510 8.194 1.00 90.75 116 MET A N 1
ATOM 894 C CA . MET A 1 116 ? -7.313 2.434 7.402 1.00 90.75 116 MET A CA 1
ATOM 895 C C . MET A 1 116 ? -5.989 1.807 6.964 1.00 90.75 116 MET A C 1
ATOM 897 O O . MET A 1 116 ? -5.527 2.060 5.852 1.00 90.75 116 MET A O 1
ATOM 901 N N . ALA A 1 117 ? -5.383 0.978 7.816 1.00 92.38 117 ALA A N 1
ATOM 902 C CA . ALA A 1 117 ? -4.109 0.346 7.500 1.00 92.38 117 ALA A CA 1
ATOM 903 C C . ALA A 1 117 ? -4.290 -0.711 6.405 1.00 92.38 117 ALA A C 1
ATOM 905 O O . ALA A 1 117 ? -3.514 -0.764 5.449 1.00 92.38 117 ALA A O 1
ATOM 906 N N . LEU A 1 118 ? -5.379 -1.475 6.495 1.00 93.69 118 LEU A N 1
ATOM 907 C CA . LEU A 1 118 ? -5.793 -2.456 5.499 1.00 93.69 118 LEU A CA 1
ATOM 908 C C . LEU A 1 118 ? -6.132 -1.817 4.140 1.00 93.69 118 LEU A C 1
ATOM 910 O O . LEU A 1 118 ? -5.701 -2.321 3.103 1.00 93.69 118 LEU A O 1
ATOM 914 N N . ILE A 1 119 ? -6.820 -0.670 4.120 1.00 94.62 119 ILE A N 1
ATOM 915 C CA . ILE A 1 119 ? -7.093 0.074 2.877 1.00 94.62 119 ILE A CA 1
ATOM 916 C C . ILE A 1 119 ? -5.789 0.537 2.222 1.00 94.62 119 ILE A C 1
ATOM 918 O O . ILE A 1 119 ? -5.583 0.303 1.030 1.00 94.62 119 ILE A O 1
ATOM 922 N N . ILE A 1 120 ? -4.877 1.145 2.989 1.00 94.62 120 ILE A N 1
ATOM 923 C CA . ILE A 1 120 ? -3.567 1.575 2.474 1.00 94.62 120 ILE A CA 1
ATOM 924 C C . ILE A 1 120 ? -2.791 0.370 1.913 1.00 94.62 120 ILE A C 1
ATOM 926 O O . ILE A 1 120 ? -2.223 0.465 0.822 1.00 94.62 120 ILE A O 1
ATOM 930 N N . LEU A 1 121 ? -2.819 -0.780 2.599 1.00 94.75 121 LEU A N 1
ATOM 931 C CA . LEU A 1 121 ? -2.207 -2.022 2.118 1.00 94.75 121 LEU A CA 1
ATOM 932 C C . LEU A 1 121 ? -2.837 -2.506 0.799 1.00 94.75 121 LEU A C 1
ATOM 934 O O . LEU A 1 121 ? -2.125 -2.941 -0.107 1.00 94.75 121 LEU A O 1
ATOM 938 N N . GLY A 1 122 ? -4.156 -2.376 0.648 1.00 95.19 122 GLY A N 1
ATOM 939 C CA . GLY A 1 122 ? -4.866 -2.688 -0.593 1.00 95.19 122 GLY A CA 1
ATOM 940 C C . GLY A 1 122 ? -4.460 -1.791 -1.762 1.00 95.19 122 GLY A C 1
ATOM 941 O O . GLY A 1 122 ? -4.339 -2.265 -2.893 1.00 95.19 122 GLY A O 1
ATOM 942 N N . HIS A 1 123 ? -4.181 -0.513 -1.506 1.00 95.00 123 HIS A N 1
ATOM 943 C CA . HIS A 1 123 ? -3.628 0.377 -2.527 1.00 95.00 123 HIS A CA 1
ATOM 944 C C . HIS A 1 123 ? -2.173 0.047 -2.871 1.00 95.00 123 HIS A C 1
ATOM 946 O O . HIS A 1 123 ? -1.801 0.129 -4.041 1.00 95.00 123 HIS A O 1
ATOM 952 N N . TYR A 1 124 ? -1.366 -0.369 -1.894 1.00 93.19 124 TYR A N 1
ATOM 953 C CA . TYR A 1 124 ? -0.025 -0.891 -2.159 1.00 93.19 124 TYR A CA 1
ATOM 954 C C . TYR A 1 124 ? -0.081 -2.130 -3.066 1.00 93.19 124 TYR A C 1
ATOM 956 O O . TYR A 1 124 ? 0.646 -2.187 -4.057 1.00 93.19 124 TYR A O 1
ATOM 964 N N . ALA A 1 125 ? -1.013 -3.059 -2.826 1.00 93.38 125 ALA A N 1
ATOM 965 C CA . ALA A 1 125 ? -1.241 -4.205 -3.709 1.00 93.38 125 ALA A CA 1
ATOM 966 C C . ALA A 1 125 ? -1.586 -3.809 -5.155 1.00 93.38 125 ALA A C 1
ATOM 968 O O . ALA A 1 125 ? -1.134 -4.477 -6.084 1.00 93.38 125 ALA A O 1
ATOM 969 N N . GLY A 1 126 ? -2.281 -2.686 -5.363 1.00 92.81 126 GLY A N 1
ATOM 970 C CA . GLY A 1 126 ? -2.539 -2.135 -6.700 1.00 92.81 126 GLY A CA 1
ATOM 971 C C . GLY A 1 126 ? -1.271 -1.744 -7.459 1.00 92.81 126 GLY A C 1
ATOM 972 O O . GLY A 1 126 ? -1.182 -1.975 -8.662 1.00 92.81 126 GLY A O 1
ATOM 973 N N . ILE A 1 127 ? -0.261 -1.225 -6.758 1.00 90.25 127 ILE A N 1
ATOM 974 C CA . ILE A 1 127 ? 1.052 -0.950 -7.355 1.00 90.25 127 ILE A CA 1
ATOM 975 C C . ILE A 1 127 ? 1.782 -2.262 -7.646 1.00 90.25 127 ILE A C 1
ATOM 977 O O . ILE A 1 127 ? 2.317 -2.429 -8.737 1.00 90.25 127 ILE A O 1
ATOM 981 N N . VAL A 1 128 ? 1.791 -3.204 -6.693 1.00 89.81 128 VAL A N 1
ATOM 982 C CA . VAL A 1 128 ? 2.489 -4.495 -6.846 1.00 89.81 128 VAL A CA 1
ATOM 983 C C . VAL A 1 128 ? 1.947 -5.307 -8.018 1.00 89.81 128 VAL A C 1
ATOM 985 O O . VAL A 1 128 ? 2.736 -5.963 -8.694 1.00 89.81 128 VAL A O 1
ATOM 988 N N . ARG A 1 129 ? 0.645 -5.201 -8.312 1.00 91.31 129 ARG A N 1
ATOM 989 C CA . ARG A 1 129 ? 0.020 -5.823 -9.487 1.00 91.31 129 ARG A CA 1
ATOM 990 C C . ARG A 1 129 ? 0.760 -5.503 -10.792 1.00 91.31 129 ARG A C 1
ATOM 992 O O . ARG A 1 129 ? 0.933 -6.393 -11.613 1.00 91.31 129 ARG A O 1
ATOM 999 N N . CYS A 1 130 ? 1.267 -4.276 -10.940 1.00 88.19 130 CYS A N 1
ATOM 1000 C CA . CYS A 1 130 ? 2.006 -3.831 -12.130 1.00 88.19 130 CYS A CA 1
ATOM 1001 C C . CYS A 1 130 ? 3.400 -4.482 -12.270 1.00 88.19 130 CYS A C 1
ATOM 1003 O O . CYS A 1 130 ? 4.109 -4.207 -13.231 1.00 88.19 130 CYS A O 1
ATOM 1005 N N . TYR A 1 131 ? 3.821 -5.292 -11.292 1.00 86.38 131 TYR A N 1
ATOM 1006 C CA . TYR A 1 131 ? 5.118 -5.971 -11.236 1.00 86.38 131 TYR A CA 1
ATOM 1007 C C . TYR A 1 131 ? 4.972 -7.496 -11.051 1.00 86.38 131 TYR A C 1
ATOM 1009 O O . TYR A 1 131 ? 5.914 -8.167 -10.617 1.00 86.38 131 TYR A O 1
ATOM 1017 N N . GLU A 1 132 ? 3.785 -8.058 -11.314 1.00 87.94 132 GLU A N 1
ATOM 1018 C CA . GLU A 1 132 ? 3.531 -9.506 -11.217 1.00 87.94 132 GLU A CA 1
ATOM 1019 C C . GLU A 1 132 ? 4.056 -10.320 -12.408 1.00 87.94 132 GLU A C 1
ATOM 1021 O O . GLU A 1 132 ? 3.966 -11.548 -12.400 1.00 87.94 132 GLU A O 1
ATOM 1026 N N . ASP A 1 133 ? 4.683 -9.660 -13.382 1.00 84.44 133 ASP A N 1
ATOM 1027 C CA . ASP A 1 133 ? 5.565 -10.285 -14.373 1.00 84.44 133 ASP A CA 1
ATOM 1028 C C . ASP A 1 133 ? 6.767 -10.985 -13.709 1.00 84.44 133 ASP A C 1
ATOM 1030 O O . ASP A 1 133 ? 7.348 -11.932 -14.245 1.00 84.44 133 ASP A O 1
ATOM 1034 N N . ARG A 1 134 ? 7.125 -10.567 -12.490 1.00 83.19 134 ARG A N 1
ATOM 1035 C CA . ARG A 1 134 ? 8.181 -11.190 -11.691 1.00 83.19 134 ARG A CA 1
ATOM 1036 C C . ARG A 1 134 ? 7.660 -12.429 -10.971 1.00 83.19 134 ARG A C 1
ATOM 1038 O O . ARG A 1 134 ? 6.736 -12.354 -10.162 1.00 83.19 134 ARG A O 1
ATOM 1045 N N . TRP A 1 135 ? 8.365 -13.549 -11.146 1.00 85.12 135 TRP A N 1
ATOM 1046 C CA . TRP A 1 135 ? 8.003 -14.858 -10.577 1.00 85.12 135 TRP A CA 1
ATOM 1047 C C . TRP A 1 135 ? 7.676 -14.841 -9.072 1.00 85.12 135 TRP A C 1
ATOM 1049 O O . TRP A 1 135 ? 6.819 -15.589 -8.616 1.00 85.12 135 TRP A O 1
ATOM 1059 N N . TYR A 1 136 ? 8.343 -13.991 -8.284 1.00 83.06 136 TYR A N 1
ATOM 1060 C CA . TYR A 1 136 ? 8.163 -13.929 -6.830 1.00 83.06 136 TYR A CA 1
ATOM 1061 C C . TYR A 1 136 ? 6.983 -13.047 -6.382 1.00 83.06 136 TYR A C 1
ATOM 1063 O O . TYR A 1 136 ? 6.613 -13.091 -5.209 1.00 83.06 136 TYR A O 1
ATOM 1071 N N . LEU A 1 137 ? 6.399 -12.248 -7.282 1.00 88.31 137 LEU A N 1
ATOM 1072 C CA . LEU A 1 137 ? 5.214 -11.418 -7.023 1.00 88.31 137 LEU A CA 1
ATOM 1073 C C . LEU A 1 137 ? 3.945 -11.983 -7.655 1.00 88.31 137 LEU A C 1
ATOM 1075 O O . LEU A 1 137 ? 2.859 -11.534 -7.308 1.00 88.31 137 LEU A O 1
ATOM 1079 N N . GLN A 1 138 ? 4.062 -12.979 -8.529 1.00 89.75 138 GLN A N 1
ATOM 1080 C CA . GLN A 1 138 ? 2.933 -13.564 -9.241 1.00 89.75 138 GLN A CA 1
ATOM 1081 C C . GLN A 1 138 ? 1.773 -13.937 -8.292 1.00 89.75 138 GLN A C 1
ATOM 1083 O O . GLN A 1 138 ? 1.931 -14.703 -7.330 1.00 89.75 138 GLN A O 1
ATOM 1088 N N . GLY A 1 139 ? 0.593 -13.356 -8.540 1.00 90.50 139 GLY A N 1
ATOM 1089 C CA . GLY A 1 139 ? -0.622 -13.567 -7.753 1.00 90.50 139 GLY A CA 1
ATOM 1090 C C . GLY A 1 139 ? -0.548 -13.066 -6.307 1.00 90.50 139 GLY A C 1
ATOM 1091 O O . GLY A 1 139 ? -1.336 -13.504 -5.466 1.00 90.50 139 GLY A O 1
ATOM 1092 N N . TRP A 1 140 ? 0.422 -12.221 -5.954 1.00 93.69 140 TRP A N 1
ATOM 1093 C CA . TRP A 1 140 ? 0.540 -11.663 -4.608 1.00 93.69 140 TRP A CA 1
ATOM 1094 C C . TRP A 1 140 ? -0.569 -10.644 -4.330 1.00 93.69 140 TRP A C 1
ATOM 1096 O O . TRP A 1 140 ? -1.248 -10.762 -3.311 1.00 93.69 140 TRP A O 1
ATOM 1106 N N . SER A 1 141 ? -0.817 -9.707 -5.249 1.00 93.06 141 SER A N 1
ATOM 1107 C CA . SER A 1 141 ? -1.840 -8.664 -5.089 1.00 93.06 141 SER A CA 1
ATOM 1108 C C . SER A 1 141 ? -3.241 -9.260 -4.935 1.00 93.06 141 SER A C 1
ATOM 1110 O O . SER A 1 141 ? -3.970 -8.898 -4.012 1.00 93.06 141 SER A O 1
ATOM 1112 N N . GLY A 1 142 ? -3.579 -10.260 -5.758 1.00 94.00 142 GLY A N 1
ATOM 1113 C CA . GLY A 1 142 ? -4.846 -10.989 -5.679 1.00 94.00 142 GLY A CA 1
ATOM 1114 C C . GLY A 1 142 ? -5.062 -11.677 -4.330 1.00 94.00 142 GLY A C 1
ATOM 1115 O O . GLY A 1 142 ? -6.141 -11.574 -3.750 1.00 94.00 142 GLY A O 1
ATOM 1116 N N . ARG A 1 143 ? -4.022 -12.327 -3.785 1.00 94.75 143 ARG A N 1
ATOM 1117 C CA . ARG A 1 143 ? -4.079 -12.951 -2.451 1.00 94.75 143 ARG A CA 1
ATOM 1118 C C . ARG A 1 143 ? -4.256 -11.920 -1.342 1.00 94.75 143 ARG A C 1
ATOM 1120 O O . ARG A 1 143 ? -5.018 -12.169 -0.412 1.00 94.75 143 ARG A O 1
ATOM 1127 N N . VAL A 1 144 ? -3.581 -10.774 -1.447 1.00 94.38 144 VAL A N 1
ATOM 1128 C CA . VAL A 1 144 ? -3.726 -9.680 -0.481 1.00 94.38 144 VAL A CA 1
ATOM 1129 C C . VAL A 1 144 ? -5.147 -9.139 -0.505 1.00 94.38 144 VAL A C 1
ATOM 1131 O O . VAL A 1 144 ? -5.776 -9.101 0.542 1.00 94.38 144 VAL A O 1
ATOM 1134 N N . TRP A 1 145 ? -5.701 -8.795 -1.669 1.00 95.12 145 TRP A N 1
ATOM 1135 C CA . TRP A 1 145 ? -7.081 -8.309 -1.736 1.00 95.12 145 TRP A CA 1
ATOM 1136 C C . TRP A 1 145 ? -8.097 -9.326 -1.221 1.00 95.12 145 TRP A C 1
ATOM 1138 O O . TRP A 1 145 ? -8.984 -8.936 -0.471 1.00 95.12 145 TRP A O 1
ATOM 1148 N N . ALA A 1 146 ? -7.937 -10.612 -1.542 1.00 93.62 146 ALA A N 1
ATOM 1149 C CA . ALA A 1 146 ? -8.826 -11.654 -1.035 1.00 93.62 146 ALA A CA 1
ATOM 1150 C C . ALA A 1 146 ? -8.795 -11.765 0.501 1.00 93.62 146 ALA A C 1
ATOM 1152 O O . ALA A 1 146 ? -9.824 -12.050 1.109 1.00 93.62 146 ALA A O 1
ATOM 1153 N N . ALA A 1 147 ? -7.636 -11.542 1.131 1.00 93.00 147 ALA A N 1
ATOM 1154 C CA . ALA A 1 147 ? -7.522 -11.481 2.587 1.00 93.00 147 ALA A CA 1
ATOM 1155 C C . ALA A 1 147 ? -8.143 -10.190 3.146 1.00 93.00 147 ALA A C 1
ATOM 1157 O O . ALA A 1 147 ? -8.916 -10.235 4.097 1.00 93.00 147 ALA A O 1
ATOM 1158 N N . LEU A 1 148 ? -7.873 -9.046 2.510 1.00 93.88 148 LEU A N 1
ATOM 1159 C CA . LEU A 1 148 ? -8.422 -7.751 2.914 1.00 93.88 148 LEU A CA 1
ATOM 1160 C C . LEU A 1 148 ? -9.952 -7.728 2.872 1.00 93.88 148 LEU A C 1
ATOM 1162 O O . LEU A 1 148 ? -10.566 -7.176 3.772 1.00 93.88 148 LEU A O 1
ATOM 1166 N N . GLU A 1 149 ? -10.575 -8.347 1.871 1.00 91.38 149 GLU A N 1
ATOM 1167 C CA . GLU A 1 149 ? -12.037 -8.455 1.761 1.00 91.38 149 GLU A CA 1
ATOM 1168 C C . GLU A 1 149 ? -12.688 -9.339 2.828 1.00 91.38 149 GLU A C 1
ATOM 1170 O O . GLU A 1 149 ? -13.897 -9.235 3.036 1.00 91.38 149 GLU A O 1
ATOM 1175 N N . GLN A 1 150 ? -11.914 -10.229 3.455 1.00 90.12 150 GLN A N 1
ATOM 1176 C CA . GLN A 1 150 ? -12.378 -11.064 4.563 1.00 90.12 150 GLN A CA 1
ATOM 1177 C C . GLN A 1 150 ? -12.267 -10.327 5.898 1.00 90.12 150 GLN A C 1
ATOM 1179 O O . GLN A 1 150 ? -13.154 -10.479 6.734 1.00 90.12 150 GLN A O 1
ATOM 1184 N N . SER A 1 151 ? -11.213 -9.525 6.084 1.00 88.56 151 SER A N 1
ATOM 1185 C CA . SER A 1 151 ? -10.999 -8.741 7.309 1.00 88.56 151 SER A CA 1
ATOM 1186 C C . SER A 1 151 ? -11.793 -7.427 7.327 1.00 88.56 151 SER A C 1
ATOM 1188 O O . SER A 1 151 ? -12.181 -6.954 8.391 1.00 88.56 151 SER A O 1
ATOM 1190 N N . LEU A 1 152 ? -12.048 -6.809 6.168 1.00 87.81 152 LEU A N 1
ATOM 1191 C CA . LEU A 1 152 ? -12.771 -5.538 6.076 1.00 87.81 152 LEU A CA 1
ATOM 1192 C C . LEU A 1 152 ? -14.284 -5.732 5.921 1.00 87.81 152 LEU A C 1
ATOM 1194 O O . LEU A 1 152 ? -14.753 -6.545 5.124 1.00 87.81 152 LEU A O 1
ATOM 1198 N N . GLY A 1 153 ? -15.045 -4.894 6.629 1.00 83.25 153 GLY A N 1
ATOM 1199 C CA . GLY A 1 153 ? -16.492 -4.765 6.465 1.00 83.25 153 GLY A CA 1
ATOM 1200 C C . GLY A 1 153 ? -16.910 -4.307 5.062 1.00 83.25 153 GLY A C 1
ATOM 1201 O O . GLY A 1 153 ? -16.122 -3.762 4.279 1.00 83.25 153 GLY A O 1
ATOM 1202 N N . GLU A 1 154 ? -18.182 -4.528 4.730 1.00 83.69 154 GLU A N 1
ATOM 1203 C CA . GLU A 1 154 ? -18.751 -4.220 3.414 1.00 83.69 154 GLU A CA 1
ATOM 1204 C C . GLU A 1 154 ? -18.662 -2.725 3.062 1.00 83.69 154 GLU A C 1
ATOM 1206 O O . GLU A 1 154 ? -18.507 -2.370 1.891 1.00 83.69 154 GLU A O 1
ATOM 1211 N N . GLU A 1 155 ? -18.647 -1.851 4.070 1.00 86.00 155 GLU A N 1
ATOM 1212 C CA . GLU A 1 155 ? -18.491 -0.404 3.930 1.00 86.00 155 GLU A CA 1
ATOM 1213 C C . GLU A 1 155 ? -17.140 0.018 3.325 1.00 86.00 155 GLU A C 1
ATOM 1215 O O . GLU A 1 155 ? -17.041 1.074 2.695 1.00 86.00 155 GLU A O 1
ATOM 1220 N N . TRP A 1 156 ? -16.104 -0.818 3.455 1.00 87.88 156 TRP A N 1
ATOM 1221 C CA . TRP A 1 156 ? -14.758 -0.513 2.965 1.00 87.88 156 TRP A CA 1
ATOM 1222 C C . TRP A 1 156 ? -14.463 -1.095 1.584 1.00 87.88 156 TRP A C 1
ATOM 1224 O O . TRP A 1 156 ? -13.488 -0.690 0.950 1.00 87.88 156 TRP A O 1
ATOM 1234 N N . ARG A 1 157 ? -15.310 -1.994 1.065 1.00 86.44 157 ARG A N 1
ATOM 1235 C CA . ARG A 1 157 ? -15.082 -2.653 -0.235 1.00 86.44 157 ARG A CA 1
ATOM 1236 C C . ARG A 1 157 ? -14.915 -1.660 -1.377 1.00 86.44 157 ARG A C 1
ATOM 1238 O O . ARG A 1 157 ? -14.013 -1.816 -2.194 1.00 86.44 157 ARG A O 1
ATOM 1245 N N . ALA A 1 158 ? -15.709 -0.590 -1.389 1.00 90.38 158 ALA A N 1
ATOM 1246 C CA . ALA A 1 158 ? -15.616 0.455 -2.410 1.00 90.38 158 ALA A CA 1
ATOM 1247 C C . ALA A 1 158 ? -14.218 1.104 -2.486 1.00 90.38 158 ALA A C 1
ATOM 1249 O O . ALA A 1 158 ? -13.789 1.518 -3.564 1.00 90.38 158 ALA A O 1
ATOM 1250 N N . TRP A 1 159 ? -13.485 1.153 -1.367 1.00 92.50 159 TRP A N 1
ATOM 1251 C CA . TRP A 1 159 ? -12.117 1.673 -1.321 1.00 92.50 159 TRP A CA 1
ATOM 1252 C C . TRP A 1 159 ? -11.095 0.697 -1.921 1.00 92.50 159 TRP A C 1
ATOM 1254 O O . TRP A 1 159 ? -10.106 1.141 -2.499 1.00 92.50 159 TRP A O 1
ATOM 1264 N N . LEU A 1 160 ? -11.354 -0.614 -1.858 1.00 92.62 160 LEU A N 1
ATOM 1265 C CA . LEU A 1 160 ? -10.511 -1.656 -2.458 1.00 92.62 160 LEU A CA 1
ATOM 1266 C C . LEU A 1 160 ? -10.812 -1.919 -3.938 1.00 92.62 160 LEU A C 1
ATOM 1268 O O . LEU A 1 160 ? -9.945 -2.416 -4.653 1.00 92.62 160 LEU A O 1
ATOM 1272 N N . GLU A 1 161 ? -12.000 -1.568 -4.426 1.00 93.19 161 GLU A N 1
ATOM 1273 C CA . GLU A 1 161 ? -12.339 -1.738 -5.844 1.00 93.19 161 GLU A CA 1
ATOM 1274 C C . GLU A 1 161 ? -11.521 -0.821 -6.754 1.00 93.19 161 GLU A C 1
ATOM 1276 O O . GLU A 1 161 ? -11.073 -1.224 -7.827 1.00 93.19 161 GLU A O 1
ATOM 1281 N N . TRP A 1 162 ? -11.248 0.407 -6.312 1.00 94.56 162 TRP A N 1
ATOM 1282 C CA . TRP A 1 162 ? -10.452 1.340 -7.102 1.00 94.56 162 TRP A CA 1
ATOM 1283 C C . TRP A 1 162 ? -9.030 0.836 -7.428 1.00 94.56 162 TRP A C 1
ATOM 1285 O O . TRP A 1 162 ? -8.674 0.859 -8.607 1.00 94.56 162 TRP A O 1
ATOM 1295 N N . PRO A 1 163 ? -8.201 0.369 -6.467 1.00 92.50 163 PRO A N 1
ATOM 1296 C CA . PRO A 1 163 ? -6.851 -0.115 -6.778 1.00 92.50 163 PRO A CA 1
ATOM 1297 C C . PRO A 1 163 ? -6.828 -1.384 -7.646 1.00 92.50 163 PRO A C 1
ATOM 1299 O O . PRO A 1 163 ? -5.827 -1.641 -8.318 1.00 92.50 163 PRO A O 1
ATOM 1302 N N . LYS A 1 164 ? -7.923 -2.151 -7.689 1.00 92.56 164 LYS A N 1
ATOM 1303 C CA . LYS A 1 164 ? -8.085 -3.269 -8.630 1.00 92.56 164 LYS A CA 1
ATOM 1304 C C . LYS A 1 164 ? -8.440 -2.794 -10.038 1.00 92.56 164 LYS A C 1
ATOM 1306 O O . LYS A 1 164 ? -7.942 -3.348 -11.010 1.00 92.56 164 LYS A O 1
ATOM 1311 N N . ALA A 1 165 ? -9.294 -1.775 -10.138 1.00 93.25 165 ALA A N 1
ATOM 1312 C CA . ALA A 1 165 ? -9.842 -1.288 -11.402 1.00 93.25 165 ALA A CA 1
ATOM 1313 C C . ALA A 1 165 ? -8.962 -0.248 -12.113 1.00 93.25 165 ALA A C 1
ATOM 1315 O O . ALA A 1 165 ? -9.128 -0.029 -13.313 1.00 93.25 165 ALA A O 1
ATOM 1316 N N . VAL A 1 166 ? -8.059 0.430 -11.397 1.00 92.56 166 VAL A N 1
ATOM 1317 C CA . VAL A 1 166 ? -7.187 1.448 -11.998 1.00 92.56 166 VAL A CA 1
ATOM 1318 C C . VAL A 1 166 ? -6.297 0.820 -13.090 1.00 92.56 166 VAL A C 1
ATOM 1320 O O . VAL A 1 166 ? -5.641 -0.195 -12.841 1.00 92.56 166 VAL A O 1
ATOM 1323 N N . PRO A 1 167 ? -6.267 1.385 -14.309 1.00 90.44 167 PRO A N 1
ATOM 1324 C CA . PRO A 1 167 ? -5.382 0.914 -15.370 1.00 90.44 167 PRO A CA 1
ATOM 1325 C C . PRO A 1 167 ? -3.904 1.016 -14.978 1.00 90.44 167 PRO A C 1
ATOM 1327 O O . PRO A 1 167 ? -3.497 1.960 -14.302 1.00 90.44 167 PRO A O 1
ATOM 1330 N N . GLU A 1 168 ? -3.078 0.072 -15.427 1.00 88.75 168 GLU A N 1
ATOM 1331 C CA . GLU A 1 168 ? -1.643 0.059 -15.096 1.00 88.75 168 GLU A CA 1
ATOM 1332 C C . GLU A 1 168 ? -0.914 1.285 -15.659 1.00 88.75 168 GLU A C 1
ATOM 1334 O O . GLU A 1 168 ? -0.071 1.859 -14.982 1.00 88.75 168 GLU A O 1
ATOM 1339 N N . GLU A 1 169 ? -1.329 1.776 -16.827 1.00 87.25 169 GLU A N 1
ATOM 1340 C CA . GLU A 1 169 ? -0.886 3.039 -17.449 1.00 87.25 169 GLU A CA 1
ATOM 1341 C C . GLU A 1 169 ? -1.081 4.290 -16.567 1.00 87.25 169 GLU A C 1
ATOM 1343 O O . GLU A 1 169 ? -0.370 5.291 -16.707 1.00 87.25 169 GLU A O 1
ATOM 1348 N N . ASP A 1 170 ? -2.034 4.252 -15.630 1.00 89.06 170 ASP A N 1
ATOM 1349 C CA . ASP A 1 170 ? -2.246 5.332 -14.667 1.00 89.06 170 ASP A CA 1
ATOM 1350 C C . ASP A 1 170 ? -1.283 5.235 -13.464 1.00 89.06 170 ASP A C 1
ATOM 1352 O O . ASP A 1 170 ? -1.126 6.228 -12.739 1.00 89.06 170 ASP A O 1
ATOM 1356 N N . ILE A 1 171 ? -0.625 4.083 -13.264 1.00 87.38 171 ILE A N 1
ATOM 1357 C CA . ILE A 1 171 ? 0.317 3.780 -12.172 1.00 87.38 171 ILE A CA 1
ATOM 1358 C C . ILE A 1 171 ? 1.774 3.824 -12.657 1.00 87.38 171 ILE A C 1
ATOM 1360 O O . ILE A 1 171 ? 2.586 4.542 -12.073 1.00 87.38 171 ILE A O 1
ATOM 1364 N N . VAL A 1 172 ? 2.109 3.077 -13.709 1.00 86.12 172 VAL A N 1
ATOM 1365 C CA . VAL A 1 172 ? 3.455 2.960 -14.286 1.00 86.12 172 VAL A CA 1
ATOM 1366 C C . VAL A 1 172 ? 3.511 3.662 -15.643 1.00 86.12 172 VAL A C 1
ATOM 1368 O O . VAL A 1 172 ? 2.560 3.610 -16.420 1.00 86.12 172 VAL A O 1
ATOM 1371 N N . SER A 1 173 ? 4.622 4.341 -15.950 1.00 76.00 173 SER A N 1
ATOM 1372 C CA . SER A 1 173 ? 4.872 4.759 -17.336 1.00 76.00 173 SER A CA 1
ATOM 1373 C C . SER A 1 173 ? 5.437 3.560 -18.089 1.00 76.00 173 SER A C 1
ATOM 1375 O O . SER A 1 173 ? 6.363 2.942 -17.578 1.00 76.00 173 SER A O 1
ATOM 1377 N N . ASN A 1 174 ? 4.817 3.214 -19.227 1.00 57.75 174 ASN A N 1
ATOM 1378 C CA . ASN A 1 174 ? 5.129 2.092 -20.127 1.00 57.75 174 ASN A CA 1
ATOM 1379 C C . ASN A 1 174 ? 6.214 1.125 -19.629 1.00 57.75 174 ASN A C 1
ATOM 1381 O O . ASN A 1 174 ? 7.402 1.453 -19.647 1.00 57.75 174 ASN A O 1
ATOM 1385 N N . HIS A 1 175 ? 5.799 -0.099 -19.291 1.00 51.94 175 HIS A N 1
ATOM 1386 C CA . HIS A 1 175 ? 6.715 -1.232 -19.176 1.00 51.94 175 HIS A CA 1
ATOM 1387 C C . HIS A 1 175 ? 7.538 -1.295 -20.477 1.00 51.94 175 HIS A C 1
ATOM 1389 O O . HIS A 1 175 ? 6.927 -1.336 -21.552 1.00 51.94 175 HIS A O 1
ATOM 1395 N N . PRO A 1 176 ? 8.884 -1.185 -20.458 1.00 46.59 176 PRO A N 1
ATOM 1396 C CA . PRO A 1 176 ? 9.655 -1.537 -21.641 1.00 46.59 176 PRO A CA 1
ATOM 1397 C C . PRO A 1 176 ? 9.238 -2.959 -22.007 1.00 46.59 176 PRO A C 1
ATOM 1399 O O . PRO A 1 176 ? 9.282 -3.837 -21.151 1.00 46.59 176 PRO A O 1
ATOM 1402 N N . SER A 1 177 ? 8.747 -3.132 -23.235 1.00 41.59 177 SER A N 1
ATOM 1403 C CA . SER A 1 177 ? 8.179 -4.384 -23.724 1.00 41.59 177 SER A CA 1
ATOM 1404 C C . SER A 1 177 ? 9.035 -5.588 -23.328 1.00 41.59 177 SER A C 1
ATOM 1406 O O . SER A 1 177 ? 10.261 -5.482 -23.222 1.00 41.59 177 SER A O 1
ATOM 1408 N N . ASP A 1 178 ? 8.366 -6.728 -23.148 1.00 44.75 178 ASP A N 1
ATOM 1409 C CA . ASP A 1 178 ? 8.868 -8.070 -22.805 1.00 44.75 178 ASP A CA 1
ATOM 1410 C C . ASP A 1 178 ? 10.077 -8.591 -23.629 1.00 44.75 178 ASP A C 1
ATOM 1412 O O . ASP A 1 178 ? 10.513 -9.728 -23.460 1.00 44.75 178 ASP A O 1
ATOM 1416 N N . ASP A 1 179 ? 10.675 -7.769 -24.487 1.00 39.03 179 ASP A N 1
ATOM 1417 C CA . ASP A 1 179 ? 11.718 -8.115 -25.447 1.00 39.03 179 ASP A CA 1
ATOM 1418 C C . ASP A 1 179 ? 13.147 -7.884 -24.911 1.00 39.03 179 ASP A C 1
ATOM 1420 O O . ASP A 1 179 ? 14.118 -8.341 -25.513 1.00 39.03 179 ASP A O 1
ATOM 1424 N N . ALA A 1 180 ? 13.324 -7.179 -23.785 1.00 42.94 180 ALA A N 1
ATOM 1425 C CA . ALA A 1 180 ? 14.660 -6.745 -23.348 1.00 42.94 180 ALA A CA 1
ATOM 1426 C C . ALA A 1 180 ? 15.444 -7.774 -22.509 1.00 42.94 180 ALA A C 1
ATOM 1428 O O . ALA A 1 180 ? 16.659 -7.635 -22.365 1.00 42.94 180 ALA A O 1
ATOM 1429 N N . TRP A 1 181 ? 14.797 -8.805 -21.952 1.00 49.16 181 TRP A N 1
ATOM 1430 C CA . TRP A 1 181 ? 15.499 -9.837 -21.172 1.00 49.16 181 TRP A CA 1
ATOM 1431 C C . TRP A 1 181 ? 15.979 -11.020 -22.022 1.00 49.16 181 TRP A C 1
ATOM 1433 O O . TRP A 1 181 ? 16.873 -11.749 -21.595 1.00 49.16 181 TRP A O 1
ATOM 1443 N N . PHE A 1 182 ? 15.435 -11.193 -23.231 1.00 35.69 182 PHE A N 1
ATOM 1444 C CA . PHE A 1 182 ? 15.816 -12.279 -24.138 1.00 35.69 182 PHE A CA 1
ATOM 1445 C C . PHE A 1 182 ? 17.093 -12.012 -24.948 1.00 35.69 182 PHE A C 1
ATOM 1447 O O . PHE A 1 182 ? 17.572 -12.923 -25.617 1.00 35.69 182 PHE A O 1
ATOM 1454 N N . ILE A 1 183 ? 17.706 -10.825 -24.864 1.00 40.16 183 ILE A N 1
ATOM 1455 C CA . ILE A 1 183 ? 19.013 -10.561 -25.495 1.00 40.16 183 ILE A CA 1
ATOM 1456 C C . ILE A 1 183 ? 20.146 -10.854 -24.501 1.00 40.16 183 ILE A C 1
ATOM 1458 O O . ILE A 1 183 ? 20.937 -9.991 -24.128 1.00 40.16 183 ILE A O 1
ATOM 1462 N N . ILE A 1 184 ? 20.222 -12.103 -24.053 1.00 43.97 184 ILE A N 1
ATOM 1463 C CA . ILE A 1 184 ? 21.509 -12.729 -23.745 1.00 43.97 184 ILE A CA 1
ATOM 1464 C C . ILE A 1 184 ? 21.576 -13.918 -24.690 1.00 43.97 184 ILE A C 1
ATOM 1466 O O . ILE A 1 184 ? 21.132 -15.010 -24.351 1.00 43.97 184 ILE A O 1
ATOM 1470 N N . ASP A 1 185 ? 22.054 -13.664 -25.905 1.00 35.66 185 ASP A N 1
ATOM 1471 C CA . ASP A 1 185 ? 22.379 -14.711 -26.866 1.00 35.66 185 ASP A CA 1
ATOM 1472 C C . ASP A 1 185 ? 23.541 -15.525 -26.268 1.00 35.66 185 ASP A C 1
ATOM 1474 O O . ASP A 1 185 ? 24.621 -14.964 -26.051 1.00 35.66 185 ASP A O 1
ATOM 1478 N N . PRO A 1 186 ? 23.366 -16.808 -25.901 1.00 50.50 186 PRO A N 1
ATOM 1479 C CA . PRO A 1 186 ? 24.431 -17.593 -25.304 1.00 50.50 186 PRO A CA 1
ATOM 1480 C C . PRO A 1 186 ? 25.257 -18.253 -26.410 1.00 50.50 186 PRO A C 1
ATOM 1482 O O . PRO A 1 186 ? 25.410 -19.469 -26.416 1.00 50.50 186 PRO A O 1
ATOM 1485 N N . THR A 1 187 ? 25.783 -17.467 -27.346 1.00 47.19 187 THR A N 1
ATOM 1486 C CA . THR A 1 187 ? 26.830 -17.908 -28.274 1.00 47.19 187 THR A CA 1
ATOM 1487 C C . THR A 1 187 ? 27.645 -16.717 -28.759 1.00 47.19 187 THR A C 1
ATOM 1489 O O . THR A 1 187 ? 27.278 -16.089 -29.746 1.00 47.19 187 THR A O 1
ATOM 1492 N N . GLU A 1 188 ? 28.755 -16.444 -28.073 1.00 38.66 188 GLU A N 1
ATOM 1493 C CA . GLU A 1 188 ? 30.087 -16.225 -28.667 1.00 38.66 188 GLU A CA 1
ATOM 1494 C C . GLU A 1 188 ? 31.181 -16.443 -27.610 1.00 38.66 188 GLU A C 1
ATOM 1496 O O . GLU A 1 188 ? 31.066 -15.887 -26.493 1.00 38.66 188 GLU A O 1
#